Protein AF-A0A814YLT1-F1 (afdb_monomer_lite)

Organism: NCBI:txid392033

Sequence (204 aa):
MAITSPLFDINQLNIEQQKKFDTVYNELKSKHISYLQYKLNLPLQHKFDREQEENEWRYELHRFLRARKWNVAHTIKCLREMIQWRIDNNVDSILEDAPTLSRMDLLRKVLPGAPHGYTKAHRPLYIKKSGLIRVMKHWFDPVTKAKIVVIKKGSGTSTLLLQHIDSDQLPHEYGGSCNSCSTAPNCIPVYDWGKDTADDEQEE

InterPro domains:
  IPR001251 CRAL-TRIO lipid binding domain [PF00650] (131-176)
  IPR001251 CRAL-TRIO lipid binding domain [PS50191] (106-182)
  IPR011074 CRAL/TRIO, N-terminal domain [PF03765] (43-79)
  IPR036273 CRAL/TRIO, N-terminal domain superfamily [SSF46938] (13-97)
  IPR036865 CRAL-TRIO lipid binding domain superfamily [G3DSA:3.40.525.10] (9-131)
  IPR036865 CRAL-TRIO lipid binding domain superfamily [G3DSA:3.40.525.10] (132-204)
  IPR036865 CRAL-TRIO lipid binding domain superfamily [SSF52087] (132-188)
  IPR051026 Phosphatidylinositol/phosphatidylcholine transfer [PTHR45657] (16-136)

Structure (mmCIF, N/CA/C/O backbone):
data_AF-A0A814YLT1-F1
#
_entry.id   AF-A0A814YLT1-F1
#
loop_
_atom_site.group_PDB
_atom_site.id
_atom_site.type_symbol
_atom_site.label_atom_id
_atom_site.label_alt_id
_atom_site.label_comp_id
_atom_site.label_asym_id
_atom_site.label_entity_id
_atom_site.label_seq_id
_atom_site.pdbx_PDB_ins_code
_atom_site.Cartn_x
_atom_site.Cartn_y
_atom_site.Cartn_z
_atom_site.occupancy
_atom_site.B_iso_or_equiv
_atom_site.auth_seq_id
_atom_site.auth_comp_id
_atom_site.auth_asym_id
_atom_site.auth_atom_id
_atom_site.pdbx_PDB_model_num
ATOM 1 N N . MET A 1 1 ? 4.512 24.361 1.275 1.00 34.25 1 MET A N 1
ATOM 2 C CA . MET A 1 1 ? 3.160 24.083 1.805 1.00 34.25 1 MET A CA 1
ATOM 3 C C . MET A 1 1 ? 2.794 22.677 1.373 1.00 34.25 1 MET A C 1
ATOM 5 O O . MET A 1 1 ? 2.618 22.463 0.182 1.00 34.25 1 MET A O 1
ATOM 9 N N . ALA A 1 2 ? 2.801 21.707 2.288 1.00 41.00 2 ALA A N 1
ATOM 10 C CA . ALA A 1 2 ? 2.335 20.364 1.964 1.00 41.00 2 ALA A CA 1
ATOM 11 C C . ALA A 1 2 ? 0.806 20.400 1.931 1.00 41.00 2 ALA A C 1
ATOM 13 O O . ALA A 1 2 ? 0.177 20.804 2.904 1.00 41.00 2 ALA A O 1
ATOM 14 N N . ILE A 1 3 ? 0.220 20.049 0.792 1.00 42.69 3 ILE A N 1
ATOM 15 C CA . ILE A 1 3 ? -1.222 19.865 0.668 1.00 42.69 3 ILE A CA 1
ATOM 16 C C . ILE A 1 3 ? -1.546 18.593 1.459 1.00 42.69 3 ILE A C 1
ATOM 18 O O . ILE A 1 3 ? -1.245 17.491 1.008 1.00 42.69 3 ILE A O 1
ATOM 22 N N . THR A 1 4 ? -2.103 18.740 2.660 1.00 59.38 4 THR A N 1
ATOM 23 C CA . THR A 1 4 ? -2.515 17.641 3.549 1.00 59.38 4 THR A CA 1
ATOM 24 C C . THR A 1 4 ? -3.858 17.058 3.107 1.00 59.38 4 THR A C 1
ATOM 26 O O . THR A 1 4 ? -4.777 16.880 3.901 1.00 59.38 4 THR A O 1
ATOM 29 N N . SER A 1 5 ? -4.025 16.797 1.809 1.00 65.06 5 SER A N 1
ATOM 30 C CA . SER A 1 5 ? -5.225 16.104 1.349 1.00 65.06 5 SER A CA 1
ATOM 31 C C . SER A 1 5 ? -5.227 14.683 1.919 1.00 65.06 5 SER A C 1
ATOM 33 O O . SER A 1 5 ? -4.202 13.998 1.838 1.00 65.06 5 SER A O 1
ATOM 35 N N . PRO A 1 6 ? -6.352 14.219 2.488 1.00 74.06 6 PRO A N 1
ATOM 36 C CA . PRO A 1 6 ? -6.427 12.885 3.058 1.00 74.06 6 PRO A CA 1
ATOM 37 C C . PRO A 1 6 ? -6.206 11.842 1.959 1.00 74.06 6 PRO A C 1
ATOM 39 O O . PRO A 1 6 ? -6.770 11.938 0.867 1.00 74.06 6 PRO A O 1
ATOM 42 N N . LEU A 1 7 ? -5.411 10.810 2.258 1.00 80.06 7 LEU A N 1
ATOM 43 C CA . LEU A 1 7 ? -5.146 9.685 1.345 1.00 80.06 7 LEU A CA 1
ATOM 44 C C . LEU A 1 7 ? -6.423 8.959 0.910 1.00 80.06 7 LEU A C 1
ATOM 46 O O . LEU A 1 7 ? -6.456 8.277 -0.117 1.00 80.06 7 LEU A O 1
ATOM 50 N N . PHE A 1 8 ? -7.472 9.085 1.717 1.00 87.81 8 PHE A N 1
ATOM 51 C CA . PHE A 1 8 ? -8.781 8.542 1.446 1.00 87.81 8 PHE A CA 1
ATOM 52 C C . PHE A 1 8 ? -9.865 9.376 2.119 1.00 87.81 8 PHE A C 1
ATOM 54 O O . PHE A 1 8 ? -9.813 9.630 3.320 1.00 87.81 8 PHE A O 1
ATOM 61 N N . ASP A 1 9 ? -10.868 9.747 1.330 1.00 88.12 9 ASP A N 1
ATOM 62 C CA . ASP A 1 9 ? -12.069 10.420 1.802 1.00 88.12 9 ASP A CA 1
ATOM 63 C C . ASP A 1 9 ? -13.244 9.434 1.813 1.00 88.12 9 ASP A C 1
ATOM 65 O O . ASP A 1 9 ? -13.646 8.893 0.778 1.00 88.12 9 ASP A O 1
ATOM 69 N N . ILE A 1 10 ? -13.803 9.211 3.003 1.00 88.50 10 ILE A N 1
ATOM 70 C CA . ILE A 1 10 ? -14.937 8.310 3.231 1.00 88.50 10 ILE A CA 1
ATOM 71 C C . ILE A 1 10 ? -16.189 8.739 2.455 1.00 88.50 10 ILE A C 1
ATOM 73 O O . ILE A 1 10 ? -16.983 7.886 2.061 1.00 88.50 10 ILE A O 1
ATOM 77 N N . ASN A 1 11 ? -16.339 10.034 2.164 1.00 90.31 11 ASN A N 1
ATOM 78 C CA . ASN A 1 11 ? -17.499 10.570 1.453 1.00 90.31 11 ASN A CA 1
ATOM 79 C C . ASN A 1 11 ? -17.553 10.131 -0.018 1.00 90.31 11 ASN A C 1
ATOM 81 O O . ASN A 1 11 ? -18.598 10.228 -0.655 1.00 90.31 11 ASN A O 1
ATOM 85 N N . GLN A 1 12 ? -16.451 9.597 -0.554 1.00 92.25 12 GLN A N 1
ATOM 86 C CA . GLN A 1 12 ? -16.404 9.009 -1.895 1.00 92.25 12 GLN A CA 1
ATOM 87 C C . GLN A 1 12 ? -17.078 7.627 -1.963 1.00 92.25 12 GLN A C 1
ATOM 89 O O . GLN A 1 12 ? -17.297 7.095 -3.052 1.00 92.25 12 GLN A O 1
ATOM 94 N N . LEU A 1 13 ? -17.382 7.016 -0.815 1.00 94.25 13 LEU A N 1
ATOM 95 C CA . LEU A 1 13 ? -18.056 5.725 -0.732 1.00 94.25 13 LEU A CA 1
ATOM 96 C C . LEU A 1 13 ? -19.577 5.876 -0.790 1.00 94.25 13 LEU A C 1
ATOM 98 O O . LEU A 1 13 ? -20.136 6.888 -0.372 1.00 94.25 13 LEU A O 1
ATOM 102 N N . ASN A 1 14 ? -20.273 4.820 -1.214 1.00 96.69 14 ASN A N 1
ATOM 103 C CA . ASN A 1 14 ? -21.729 4.776 -1.074 1.00 96.69 14 ASN A CA 1
ATOM 104 C C . ASN A 1 14 ? -22.158 4.553 0.392 1.00 96.69 14 ASN A C 1
ATOM 106 O O . ASN A 1 14 ? -21.375 4.095 1.222 1.00 96.69 14 ASN A O 1
ATOM 110 N N . ILE A 1 15 ? -23.429 4.822 0.701 1.00 97.25 15 ILE A N 1
ATOM 111 C CA . ILE A 1 15 ? -23.973 4.767 2.072 1.00 97.25 15 ILE A CA 1
ATOM 112 C C . ILE A 1 15 ? -23.736 3.404 2.747 1.00 97.25 15 ILE A C 1
ATOM 114 O O . ILE A 1 15 ? -23.438 3.340 3.938 1.00 97.25 15 ILE A O 1
ATOM 118 N N . GLU A 1 16 ? -23.858 2.297 2.012 1.00 97.38 16 GLU A N 1
ATOM 119 C CA . GLU A 1 16 ? -23.643 0.956 2.569 1.00 97.38 16 GLU A CA 1
ATOM 120 C C . GLU A 1 16 ? -22.167 0.725 2.926 1.00 97.38 16 GLU A C 1
ATOM 122 O O . GLU A 1 16 ? -21.843 0.184 3.985 1.00 97.38 16 GLU A O 1
ATOM 127 N N . GLN A 1 17 ? -21.264 1.158 2.052 1.00 97.62 17 GLN A N 1
ATOM 128 C CA . GLN A 1 17 ? -19.822 1.070 2.246 1.00 97.62 17 GLN A CA 1
ATOM 129 C C . GLN A 1 17 ? -19.349 1.945 3.410 1.00 97.62 17 GLN A C 1
ATOM 131 O O . GLN A 1 17 ? -18.537 1.475 4.204 1.00 97.62 17 GLN A O 1
ATOM 136 N N . GLN A 1 18 ? -19.895 3.157 3.558 1.00 97.75 18 GLN A N 1
ATOM 137 C CA . GLN A 1 18 ? -19.622 4.028 4.707 1.00 97.75 18 GLN A CA 1
ATOM 138 C C . GLN A 1 18 ? -20.023 3.343 6.022 1.00 97.75 18 GLN A C 1
ATOM 140 O O . GLN A 1 18 ? -19.188 3.180 6.904 1.00 97.75 18 GLN A O 1
ATOM 145 N N . LYS A 1 19 ? -21.242 2.786 6.110 1.00 98.00 19 LYS A N 1
ATOM 146 C CA . LYS A 1 19 ? -21.698 2.043 7.305 1.00 98.00 19 LYS A CA 1
ATOM 147 C C . LYS A 1 19 ? -20.773 0.879 7.672 1.00 98.00 19 LYS A C 1
ATOM 149 O O . LYS A 1 19 ? -20.469 0.653 8.845 1.00 98.00 19 LYS A O 1
ATOM 154 N N . LYS A 1 20 ? -20.320 0.120 6.671 1.00 98.38 20 LYS A N 1
ATOM 155 C CA . LYS A 1 20 ? -19.371 -0.987 6.872 1.00 98.38 20 LYS A CA 1
ATOM 156 C C . LYS A 1 20 ? -18.005 -0.481 7.323 1.00 98.38 20 LYS A C 1
ATOM 158 O O . LYS A 1 20 ? -17.399 -1.101 8.194 1.00 98.38 20 LYS A O 1
ATOM 163 N N . PHE A 1 21 ? -17.540 0.629 6.755 1.00 98.19 21 PHE A N 1
ATOM 164 C CA . PHE A 1 21 ? -16.309 1.286 7.173 1.00 98.19 21 PHE A CA 1
ATOM 165 C C . PHE A 1 21 ? -16.380 1.701 8.642 1.00 98.19 21 PHE A C 1
ATOM 167 O O . PHE A 1 21 ? -15.522 1.291 9.419 1.00 98.19 21 PHE A O 1
ATOM 174 N N . ASP A 1 22 ? -17.437 2.410 9.037 1.00 97.62 22 ASP A N 1
ATOM 175 C CA . ASP A 1 22 ? -17.627 2.885 10.409 1.00 97.62 22 ASP A CA 1
ATOM 176 C C . ASP A 1 22 ? -17.715 1.728 11.405 1.00 97.62 22 ASP A C 1
ATOM 178 O O . ASP A 1 22 ? -17.162 1.800 12.500 1.00 97.62 22 ASP A O 1
ATOM 182 N N . THR A 1 23 ? -18.352 0.621 11.012 1.00 98.25 23 THR A N 1
ATOM 183 C CA . THR A 1 23 ? -18.415 -0.593 11.837 1.00 98.25 23 THR A CA 1
ATOM 184 C C . THR A 1 23 ? -17.013 -1.134 12.126 1.00 98.25 23 THR A C 1
ATOM 186 O O . THR A 1 23 ? -16.673 -1.381 13.281 1.00 98.25 23 THR A O 1
ATOM 189 N N . VAL A 1 24 ? -16.172 -1.286 11.095 1.00 98.06 24 VAL A N 1
ATOM 190 C CA . VAL A 1 24 ? -14.789 -1.765 11.263 1.00 98.06 24 VAL A CA 1
ATOM 191 C C . VAL A 1 24 ? -13.944 -0.759 12.045 1.00 98.06 24 VAL A C 1
ATOM 193 O O . VAL A 1 24 ? -13.189 -1.160 12.930 1.00 98.06 24 VAL A O 1
ATOM 196 N N . TYR A 1 25 ? -14.072 0.533 11.732 1.00 97.12 25 TYR A N 1
ATOM 197 C CA . TYR A 1 25 ? -13.336 1.608 12.394 1.00 97.12 25 TYR A CA 1
ATOM 198 C C . TYR A 1 25 ? -13.613 1.613 13.899 1.00 97.12 25 TYR A C 1
ATOM 200 O O . TYR A 1 25 ? -12.679 1.581 14.699 1.00 97.12 25 TYR A O 1
ATOM 208 N N . ASN A 1 26 ? -14.889 1.583 14.291 1.00 97.50 26 ASN A N 1
ATOM 209 C CA . ASN A 1 26 ? -15.291 1.607 15.694 1.00 97.50 26 ASN A CA 1
ATOM 210 C C . ASN A 1 26 ? -14.872 0.332 16.437 1.00 97.50 26 ASN A C 1
ATOM 212 O O . ASN A 1 26 ? -14.330 0.429 17.537 1.00 97.50 26 ASN A O 1
ATOM 216 N N . GLU A 1 27 ? -15.040 -0.844 15.822 1.00 97.44 27 GLU A N 1
ATOM 217 C CA . GLU A 1 27 ? -14.647 -2.135 16.409 1.00 97.44 27 GLU A CA 1
ATOM 218 C C . GLU A 1 27 ? -13.136 -2.229 16.681 1.00 97.44 27 GLU A C 1
ATOM 220 O O . GLU A 1 27 ? -12.696 -2.877 17.633 1.00 97.44 27 GLU A O 1
ATOM 225 N N . LEU A 1 28 ? -12.314 -1.600 15.837 1.00 96.25 28 LEU A N 1
ATOM 226 C CA . LEU A 1 28 ? -10.855 -1.650 15.949 1.00 96.25 28 LEU A CA 1
ATOM 227 C C . LEU A 1 28 ? -10.246 -0.425 16.629 1.00 96.25 28 LEU A C 1
ATOM 229 O O . LEU A 1 28 ? -9.038 -0.421 16.866 1.00 96.25 28 LEU A O 1
ATOM 233 N N . LYS A 1 29 ? -11.050 0.582 16.986 1.00 94.00 29 LYS A N 1
ATOM 234 C CA . LYS A 1 29 ? -10.574 1.858 17.531 1.00 94.00 29 LYS A CA 1
ATOM 235 C C . LYS A 1 29 ? -9.685 1.676 18.760 1.00 94.00 29 LYS A C 1
ATOM 237 O O . LYS A 1 29 ? -8.597 2.237 18.810 1.00 94.00 29 LYS A O 1
ATOM 242 N N . SER A 1 30 ? -10.115 0.870 19.731 1.00 93.19 30 SER A N 1
ATOM 243 C CA . SER A 1 30 ? -9.339 0.625 20.957 1.00 93.19 30 SER A CA 1
ATOM 244 C C . SER A 1 30 ? -8.003 -0.062 20.662 1.00 93.19 30 SER A C 1
ATOM 246 O O . SER A 1 30 ? -6.961 0.405 21.115 1.00 93.19 30 SER A O 1
ATOM 248 N N . LYS A 1 31 ? -8.013 -1.122 19.840 1.00 92.88 31 LYS A N 1
ATOM 249 C CA . LYS A 1 31 ? -6.798 -1.849 19.443 1.00 92.88 31 LYS A CA 1
ATOM 250 C C . LYS A 1 31 ? -5.837 -0.954 18.659 1.00 92.88 31 LYS A C 1
ATOM 252 O O . LYS A 1 31 ? -4.630 -1.032 18.870 1.00 92.88 31 LYS A O 1
ATOM 257 N N . HIS A 1 32 ? -6.364 -0.094 17.789 1.00 92.00 32 HIS A N 1
ATOM 258 C CA . HIS A 1 32 ? -5.566 0.869 17.042 1.00 92.00 32 HIS A CA 1
ATOM 259 C C . HIS A 1 32 ? -4.934 1.920 17.961 1.00 92.00 32 HIS A C 1
ATOM 261 O O . HIS A 1 32 ? -3.745 2.178 17.833 1.00 92.00 32 HIS A O 1
ATOM 267 N N . ILE A 1 33 ? -5.669 2.450 18.948 1.00 92.69 33 ILE A N 1
ATOM 268 C CA . ILE A 1 33 ? -5.108 3.374 19.949 1.00 92.69 33 ILE A CA 1
ATOM 269 C C . ILE A 1 33 ? -3.931 2.729 20.691 1.00 92.69 33 ILE A C 1
ATOM 271 O O . ILE A 1 33 ? -2.873 3.346 20.800 1.00 92.69 33 ILE A O 1
ATOM 275 N N . SER A 1 34 ? -4.073 1.482 21.153 1.00 92.38 34 SER A N 1
ATOM 276 C CA . SER A 1 34 ? -2.973 0.765 21.814 1.00 92.38 34 SER A CA 1
ATOM 277 C C . SER A 1 34 ? -1.776 0.543 20.884 1.00 92.38 34 SER A C 1
ATOM 279 O O . SER A 1 34 ? -0.629 0.688 21.303 1.00 92.38 34 SER A O 1
ATOM 281 N N . TYR A 1 35 ? -2.026 0.230 19.611 1.00 91.94 35 TYR A N 1
ATOM 282 C CA . TYR A 1 35 ? -0.971 0.070 18.611 1.00 91.94 35 TYR A CA 1
ATOM 283 C C . TYR A 1 35 ? -0.250 1.391 18.298 1.00 91.94 35 TYR A C 1
ATOM 285 O O . TYR A 1 35 ? 0.978 1.418 18.246 1.00 91.94 35 TYR A O 1
ATOM 293 N N . LEU A 1 36 ? -0.980 2.502 18.171 1.00 90.81 36 LEU A N 1
ATOM 294 C CA . LEU A 1 36 ? -0.393 3.833 18.003 1.00 90.81 36 LEU A CA 1
ATOM 295 C C . LEU A 1 36 ? 0.470 4.221 19.204 1.00 90.81 36 LEU A C 1
ATOM 297 O O . LEU A 1 36 ? 1.558 4.756 19.019 1.00 90.81 36 LEU A O 1
ATOM 301 N N . GLN A 1 37 ? 0.029 3.925 20.430 1.00 90.75 37 GLN A N 1
ATOM 302 C CA . GLN A 1 37 ? 0.839 4.152 21.631 1.00 90.75 37 GLN A CA 1
ATOM 303 C C . GLN A 1 37 ? 2.154 3.364 21.582 1.00 90.75 37 GLN A C 1
ATOM 305 O O . GLN A 1 37 ? 3.211 3.933 21.845 1.00 90.75 37 GLN A O 1
ATOM 310 N N . TYR A 1 38 ? 2.107 2.085 21.194 1.00 90.75 38 TYR A N 1
ATOM 311 C CA . TYR A 1 38 ? 3.309 1.281 20.954 1.00 90.75 38 TYR A CA 1
ATOM 312 C C . TYR A 1 38 ? 4.229 1.937 19.911 1.00 90.75 38 TYR A C 1
ATOM 314 O O . TYR A 1 38 ? 5.399 2.180 20.199 1.00 90.75 38 TYR A O 1
ATOM 322 N N . LYS A 1 39 ? 3.693 2.296 18.738 1.00 89.38 39 LYS A N 1
ATOM 323 C CA . LYS A 1 39 ? 4.461 2.876 17.626 1.00 89.38 39 LYS A CA 1
ATOM 324 C C . LYS A 1 39 ? 5.102 4.216 17.999 1.00 89.38 39 LYS A C 1
ATOM 326 O O . LYS A 1 39 ? 6.265 4.453 17.685 1.00 89.38 39 LYS A O 1
ATOM 331 N N . LEU A 1 40 ? 4.381 5.080 18.716 1.00 88.06 40 LEU A N 1
ATOM 332 C CA . LEU A 1 40 ? 4.890 6.378 19.171 1.00 88.06 40 LEU A CA 1
ATOM 333 C C . LEU A 1 40 ? 6.040 6.248 20.180 1.00 88.06 40 LEU A C 1
ATOM 335 O O . LEU A 1 40 ? 6.899 7.134 20.226 1.00 88.06 40 LEU A O 1
ATOM 3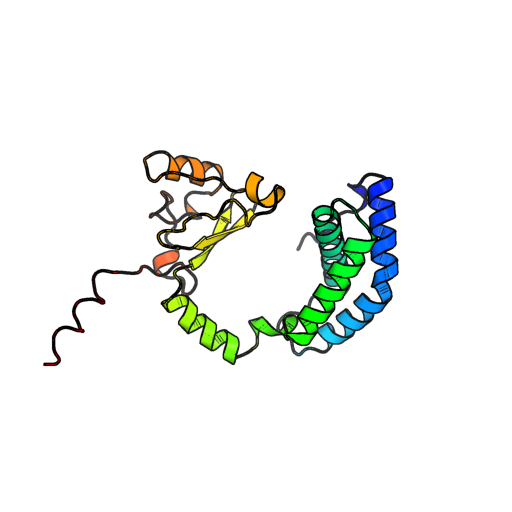39 N N . ASN A 1 41 ? 6.091 5.150 20.939 1.00 90.06 41 ASN A N 1
ATOM 340 C CA . ASN A 1 41 ? 7.173 4.859 21.882 1.00 90.06 41 ASN A CA 1
ATOM 341 C C . ASN A 1 41 ? 8.438 4.305 21.207 1.00 90.06 41 ASN A C 1
ATOM 343 O O . ASN A 1 41 ? 9.495 4.292 21.835 1.00 90.06 41 ASN A O 1
ATOM 347 N N . LEU A 1 42 ? 8.368 3.875 19.942 1.00 89.88 42 LEU A N 1
ATOM 348 C CA . LEU A 1 42 ? 9.544 3.413 19.206 1.00 89.88 42 LEU A CA 1
ATOM 349 C C . LEU A 1 42 ? 10.498 4.584 18.906 1.00 89.88 42 LEU A C 1
ATOM 351 O O . LEU A 1 42 ? 10.035 5.705 18.654 1.00 89.88 42 LEU A O 1
ATOM 355 N N . PRO A 1 43 ? 11.824 4.366 18.900 1.00 89.62 43 PRO A N 1
ATOM 356 C CA . PRO A 1 43 ? 12.819 5.410 18.650 1.00 89.62 43 PRO A CA 1
ATOM 357 C C . PRO A 1 43 ? 12.979 5.734 17.151 1.00 89.62 43 PRO A C 1
ATOM 359 O O . PRO A 1 43 ? 14.096 5.830 16.660 1.00 89.62 43 PRO A O 1
ATOM 362 N N . LEU A 1 44 ? 11.860 5.919 16.439 1.00 88.31 44 LEU A N 1
ATOM 363 C CA . LEU A 1 44 ? 11.856 6.106 14.987 1.00 88.31 44 LEU A CA 1
ATOM 364 C C . LEU A 1 44 ? 12.407 7.474 14.568 1.00 88.31 44 LEU A C 1
ATOM 366 O O . LEU A 1 44 ? 12.037 8.497 15.155 1.00 88.31 44 LEU A O 1
ATOM 370 N N . GLN A 1 45 ? 13.219 7.498 13.508 1.00 86.12 45 GLN A N 1
ATOM 371 C CA . GLN A 1 45 ? 13.799 8.709 12.914 1.00 86.12 45 GLN A CA 1
ATOM 372 C C . GLN A 1 45 ? 12.728 9.653 12.364 1.00 86.12 45 GLN A C 1
ATOM 374 O O . GLN A 1 45 ? 12.845 10.873 12.480 1.00 86.12 45 GLN A O 1
ATOM 379 N N . HIS A 1 46 ? 11.678 9.091 11.764 1.00 85.94 46 HIS A N 1
ATOM 380 C CA . HIS A 1 46 ? 10.542 9.843 11.253 1.00 85.94 46 HIS A CA 1
ATOM 381 C C . HIS A 1 46 ? 9.253 9.329 11.886 1.00 85.94 46 HIS A C 1
ATOM 383 O O . HIS A 1 46 ? 8.923 8.148 11.780 1.00 85.94 46 HIS A O 1
ATOM 389 N N . LYS A 1 47 ? 8.519 10.232 12.537 1.00 85.06 47 LYS A N 1
ATOM 390 C CA . LYS A 1 47 ? 7.216 9.951 13.139 1.00 85.06 47 LYS A CA 1
ATOM 391 C C . LYS A 1 47 ? 6.169 10.816 12.470 1.00 85.06 47 LYS A C 1
ATOM 393 O O . LYS A 1 47 ? 6.385 12.012 12.282 1.00 85.06 47 LYS A O 1
ATOM 398 N N . PHE A 1 48 ? 5.046 10.201 12.141 1.00 88.00 48 PHE A N 1
ATOM 399 C CA . PHE A 1 48 ? 3.871 10.926 11.701 1.00 88.00 48 PHE A CA 1
ATOM 400 C C . PHE A 1 48 ? 3.202 11.607 12.892 1.00 88.00 48 PHE A C 1
ATOM 402 O O . PHE A 1 48 ? 3.237 11.114 14.024 1.00 88.00 48 PHE A O 1
ATOM 409 N N . ASP A 1 49 ? 2.613 12.770 12.636 1.00 87.69 49 ASP A N 1
ATOM 410 C CA . ASP A 1 49 ? 1.735 13.402 13.607 1.00 87.69 49 ASP A CA 1
ATOM 411 C C . ASP A 1 49 ? 0.415 12.617 13.748 1.00 87.69 49 ASP A C 1
ATOM 413 O O . ASP A 1 49 ? 0.131 11.663 13.020 1.00 87.69 49 ASP A O 1
ATOM 417 N N . ARG A 1 50 ? -0.413 13.007 14.724 1.00 85.44 50 ARG A N 1
ATOM 418 C CA . ARG A 1 50 ? -1.679 12.307 14.990 1.00 85.44 50 ARG A CA 1
ATOM 419 C C . ARG A 1 50 ? -2.650 12.334 13.809 1.00 85.44 50 ARG A C 1
ATOM 421 O O . ARG A 1 50 ? -3.409 11.384 13.652 1.00 85.44 50 ARG A O 1
ATOM 428 N N . GLU A 1 51 ? -2.668 13.408 13.026 1.00 88.75 51 GLU A N 1
ATOM 429 C CA . GLU A 1 51 ? -3.577 13.542 11.886 1.00 88.75 51 GLU A CA 1
ATOM 430 C C . GLU A 1 51 ? -3.118 12.655 10.725 1.00 88.75 51 GLU A C 1
ATOM 432 O O . GLU A 1 51 ? -3.921 11.955 10.109 1.00 88.75 51 GLU A O 1
ATOM 437 N N . GLN A 1 52 ? -1.813 12.619 10.471 1.00 89.75 52 GLN A N 1
ATOM 438 C CA . GLN A 1 52 ? -1.187 11.736 9.496 1.00 89.75 52 GLN A CA 1
ATOM 439 C C . GLN A 1 52 ? -1.406 10.256 9.842 1.00 89.75 52 GLN A C 1
ATOM 441 O O . GLN A 1 52 ? -1.816 9.494 8.969 1.00 89.75 52 GLN A O 1
ATOM 446 N N . GLU A 1 53 ? -1.214 9.849 11.102 1.00 90.06 53 GLU A N 1
ATOM 447 C CA . GLU A 1 53 ? -1.489 8.469 11.543 1.00 90.06 53 GLU A CA 1
ATOM 448 C C . GLU A 1 53 ? -2.968 8.090 11.362 1.00 90.06 53 GLU A C 1
ATOM 450 O O . GLU A 1 53 ? -3.281 7.007 10.867 1.00 90.06 53 GLU A O 1
ATOM 455 N N . GLU A 1 54 ? -3.893 8.992 11.699 1.00 90.25 54 GLU A N 1
ATOM 456 C CA . GLU A 1 54 ? -5.330 8.770 11.500 1.00 90.25 54 GLU A CA 1
ATOM 457 C C . GLU A 1 54 ? -5.688 8.653 10.006 1.00 90.25 54 GLU A C 1
ATOM 459 O O . GLU A 1 54 ? -6.496 7.802 9.618 1.00 90.25 54 GLU A O 1
ATOM 464 N N . ASN A 1 55 ? -5.069 9.467 9.147 1.00 91.38 55 ASN A N 1
ATOM 465 C CA . ASN A 1 55 ? -5.257 9.405 7.697 1.00 91.38 55 ASN A CA 1
ATOM 466 C C . ASN A 1 55 ? -4.737 8.084 7.104 1.00 91.38 55 ASN A C 1
ATOM 468 O O . ASN A 1 55 ? -5.428 7.458 6.293 1.00 91.38 55 ASN A O 1
ATOM 472 N N . GLU A 1 56 ? -3.558 7.628 7.533 1.00 91.38 56 GLU A N 1
ATOM 473 C CA . GLU A 1 56 ? -2.998 6.327 7.147 1.00 91.38 56 GLU A CA 1
ATOM 474 C C . GLU A 1 56 ? -3.884 5.174 7.620 1.00 91.38 56 GLU A C 1
ATOM 476 O O . GLU A 1 56 ? -4.186 4.257 6.849 1.00 91.38 56 GLU A O 1
ATOM 481 N N . TRP A 1 57 ? -4.386 5.246 8.855 1.00 92.81 57 TRP A N 1
ATOM 482 C CA . TRP A 1 57 ? -5.281 4.235 9.403 1.00 92.81 57 TRP A CA 1
ATOM 483 C C . TRP A 1 57 ? -6.579 4.119 8.607 1.00 92.81 57 TRP A C 1
ATOM 485 O O . TRP A 1 57 ? -6.971 3.024 8.192 1.00 92.81 57 TRP A O 1
ATOM 495 N N . ARG A 1 58 ? -7.230 5.250 8.311 1.00 94.25 58 ARG A N 1
ATOM 496 C CA . ARG A 1 58 ? -8.442 5.276 7.478 1.00 94.25 58 ARG A CA 1
ATOM 497 C C . ARG A 1 58 ? -8.188 4.682 6.101 1.00 94.25 58 ARG A C 1
ATOM 499 O O . ARG A 1 58 ? -9.002 3.900 5.597 1.00 94.25 58 ARG A O 1
ATOM 506 N N . TYR A 1 59 ? -7.054 5.022 5.495 1.00 94.94 59 TYR A N 1
ATOM 507 C CA . TYR A 1 59 ? -6.677 4.469 4.205 1.00 94.94 59 TYR A CA 1
ATOM 508 C C . TYR A 1 59 ? -6.428 2.957 4.274 1.00 94.94 59 TYR A C 1
ATOM 510 O O . TYR A 1 59 ? -6.882 2.207 3.402 1.00 94.94 59 TYR A O 1
ATOM 518 N N . GLU A 1 60 ? -5.770 2.473 5.326 1.00 94.88 60 GLU A N 1
ATOM 519 C CA . GLU A 1 60 ? -5.540 1.052 5.558 1.00 94.88 60 GLU A CA 1
ATOM 520 C C . GLU A 1 60 ? -6.847 0.270 5.712 1.00 94.88 60 GLU A C 1
ATOM 522 O O . GLU A 1 60 ? -7.058 -0.708 4.987 1.00 94.88 60 GLU A O 1
ATOM 527 N N . LEU A 1 61 ? -7.772 0.745 6.548 1.00 96.44 61 LEU A N 1
ATOM 528 C CA . LEU A 1 61 ? -9.103 0.152 6.691 1.00 96.44 61 LEU A CA 1
ATOM 529 C C . LEU A 1 61 ? -9.810 0.004 5.342 1.00 96.44 61 LEU A C 1
ATOM 531 O O . LEU A 1 61 ? -10.316 -1.072 5.005 1.00 96.44 61 LEU A O 1
ATOM 535 N N . HIS A 1 62 ? -9.787 1.060 4.528 1.00 96.56 62 HIS A N 1
ATOM 536 C CA . HIS A 1 62 ?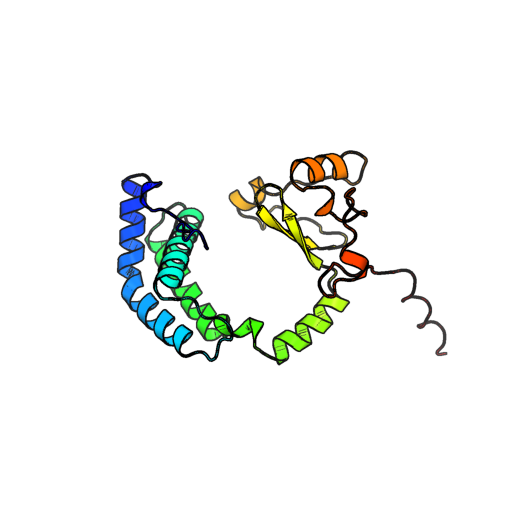 -10.383 1.037 3.199 1.00 96.56 62 HIS A CA 1
ATOM 537 C C . HIS A 1 62 ? -9.715 0.002 2.274 1.00 96.56 62 HIS A C 1
ATOM 539 O O . HIS A 1 62 ? -10.408 -0.720 1.547 1.00 96.56 62 HIS A O 1
ATOM 545 N N . ARG A 1 63 ? -8.380 -0.142 2.309 1.00 95.88 63 ARG A N 1
ATOM 546 C CA . ARG A 1 63 ? -7.671 -1.185 1.539 1.00 95.88 63 ARG A CA 1
ATOM 547 C C . ARG A 1 63 ? -8.138 -2.590 1.929 1.00 95.88 63 ARG A C 1
ATOM 549 O O . ARG A 1 63 ? -8.446 -3.382 1.034 1.00 95.88 63 ARG A O 1
ATOM 556 N N . PHE A 1 64 ? -8.250 -2.885 3.224 1.00 97.31 64 PHE A N 1
ATOM 557 C CA . PHE A 1 64 ? -8.693 -4.198 3.705 1.00 97.31 64 PHE A CA 1
ATOM 558 C C . PHE A 1 64 ? -10.169 -4.479 3.398 1.00 97.31 64 PHE A C 1
ATOM 560 O O . PHE A 1 64 ? -10.508 -5.600 3.010 1.00 97.31 64 PHE A O 1
ATOM 567 N N . LEU A 1 65 ? -11.045 -3.475 3.503 1.00 97.50 65 LEU A N 1
ATOM 568 C CA . LEU A 1 65 ? -12.453 -3.590 3.107 1.00 97.50 65 LEU A CA 1
ATOM 569 C C . LEU A 1 65 ? -12.589 -3.945 1.625 1.00 97.50 65 LEU A C 1
ATOM 571 O O . LEU A 1 65 ? -13.249 -4.930 1.286 1.00 97.50 65 LEU A O 1
ATOM 575 N N . ARG A 1 66 ? -11.901 -3.219 0.732 1.00 95.44 66 ARG A N 1
ATOM 576 C CA . ARG A 1 66 ? -11.909 -3.527 -0.709 1.00 95.44 66 ARG A CA 1
ATOM 577 C C . ARG A 1 66 ? -11.390 -4.937 -0.994 1.00 95.44 66 ARG A C 1
ATOM 579 O O . ARG A 1 66 ? -12.026 -5.685 -1.734 1.00 95.44 66 ARG A O 1
ATOM 586 N N . ALA A 1 67 ? -10.283 -5.330 -0.362 1.00 94.19 67 ALA A N 1
ATOM 587 C CA . ALA A 1 67 ? -9.670 -6.647 -0.547 1.00 94.19 67 ALA A CA 1
ATOM 588 C C . ALA A 1 67 ? -10.534 -7.818 -0.036 1.00 94.19 67 ALA A C 1
ATOM 590 O O . ALA A 1 67 ? -10.291 -8.969 -0.402 1.00 94.19 67 ALA A O 1
ATOM 591 N N . ARG A 1 68 ? -11.532 -7.557 0.816 1.00 95.56 68 ARG A N 1
ATOM 592 C CA . ARG A 1 68 ? -12.482 -8.559 1.330 1.00 95.56 68 ARG A CA 1
ATOM 593 C C . ARG A 1 68 ? -13.890 -8.379 0.775 1.00 95.56 68 ARG A C 1
ATOM 595 O O . ARG A 1 68 ? -14.835 -8.911 1.350 1.00 95.56 68 ARG A O 1
ATOM 602 N N . LYS A 1 69 ? -14.040 -7.652 -0.340 1.00 95.81 69 LYS A N 1
ATOM 603 C CA . LYS A 1 69 ? -15.342 -7.369 -0.968 1.00 95.81 69 LYS A CA 1
ATOM 604 C C . LYS A 1 69 ? -16.348 -6.794 0.040 1.00 95.81 69 LYS A C 1
ATOM 606 O O . LYS A 1 69 ? -17.521 -7.151 0.025 1.00 95.81 69 LYS A O 1
ATOM 611 N N . TRP A 1 70 ? -15.868 -5.929 0.934 1.00 97.12 70 TRP A N 1
ATOM 612 C CA . TRP A 1 70 ? -16.650 -5.299 1.998 1.00 97.12 70 TRP A CA 1
ATOM 613 C C . TRP A 1 70 ? -17.269 -6.288 3.005 1.00 97.12 70 TRP A C 1
ATOM 615 O O . TRP A 1 70 ? -18.298 -5.996 3.612 1.00 97.12 70 TRP A O 1
ATOM 625 N N . ASN A 1 71 ? -16.660 -7.461 3.210 1.00 98.00 71 ASN A N 1
ATOM 626 C CA . ASN A 1 71 ? -17.036 -8.368 4.294 1.00 98.00 71 ASN A CA 1
ATOM 627 C C . ASN A 1 71 ? -16.423 -7.898 5.626 1.00 98.00 71 ASN A C 1
ATOM 629 O O . ASN A 1 71 ? -15.225 -8.058 5.856 1.00 98.00 71 ASN A O 1
ATOM 633 N N . VAL A 1 72 ? -17.263 -7.350 6.506 1.00 98.38 72 VAL A N 1
ATOM 634 C CA . VAL A 1 72 ? -16.861 -6.739 7.785 1.00 98.38 72 VAL A CA 1
ATOM 635 C C . VAL A 1 72 ? -16.130 -7.725 8.702 1.00 98.38 72 VAL A C 1
ATOM 637 O O . VAL A 1 72 ? -15.030 -7.426 9.164 1.00 98.38 72 VAL A O 1
ATOM 640 N N . ALA A 1 73 ? -16.688 -8.919 8.924 1.00 98.19 73 ALA A N 1
ATOM 641 C CA . ALA A 1 73 ? -16.120 -9.904 9.847 1.00 98.19 73 ALA A CA 1
ATOM 642 C C . ALA A 1 73 ? -14.720 -10.374 9.411 1.00 98.19 73 ALA A C 1
ATOM 644 O O . ALA A 1 73 ? -13.783 -10.399 10.211 1.00 98.19 73 ALA A O 1
ATOM 645 N N . HIS A 1 74 ? -14.550 -10.693 8.124 1.00 98.00 74 HIS A N 1
ATOM 646 C CA . HIS A 1 74 ? -13.249 -11.082 7.578 1.00 98.00 74 HIS A CA 1
ATOM 647 C C . HIS A 1 74 ? -12.250 -9.923 7.590 1.00 98.00 74 HIS A C 1
ATOM 649 O O . HIS A 1 74 ? -11.070 -10.143 7.857 1.00 98.00 74 HIS A O 1
ATOM 655 N N . THR A 1 75 ? -12.700 -8.696 7.320 1.00 98.25 75 THR A N 1
ATOM 656 C CA . THR A 1 75 ? -11.845 -7.509 7.398 1.00 98.25 75 THR A CA 1
ATOM 657 C C . THR A 1 75 ? -11.316 -7.293 8.814 1.00 98.25 75 THR A C 1
ATOM 659 O O . THR A 1 75 ? -10.106 -7.144 8.974 1.00 98.25 75 THR A O 1
ATOM 662 N N . ILE A 1 76 ? -12.180 -7.344 9.835 1.00 98.12 76 ILE A N 1
ATOM 663 C CA . ILE A 1 76 ? -11.779 -7.210 11.245 1.00 98.12 76 ILE A CA 1
ATOM 664 C C . ILE A 1 76 ? -10.750 -8.278 11.615 1.00 98.12 76 ILE A C 1
ATOM 666 O O . ILE A 1 76 ? -9.714 -7.952 12.194 1.00 98.12 76 ILE A O 1
ATOM 670 N N . LYS A 1 77 ? -11.002 -9.542 11.244 1.00 97.75 77 LYS A N 1
ATOM 671 C CA . LYS A 1 77 ? -10.065 -10.645 11.491 1.00 97.75 77 LYS A CA 1
ATOM 672 C C . LYS A 1 77 ? -8.690 -10.362 10.876 1.00 97.75 77 LYS A C 1
ATOM 674 O O . LYS A 1 77 ? -7.697 -10.358 11.597 1.00 97.75 77 LYS A O 1
ATOM 679 N N . CYS A 1 78 ? -8.635 -10.051 9.579 1.00 97.19 78 CYS A N 1
ATOM 680 C CA . CYS A 1 78 ? -7.366 -9.811 8.889 1.00 97.19 78 CYS A CA 1
ATOM 681 C C . CYS A 1 78 ? -6.615 -8.581 9.415 1.00 97.19 78 CYS A C 1
ATOM 683 O O . CYS A 1 78 ? -5.392 -8.609 9.484 1.00 97.19 78 CYS A O 1
ATOM 685 N N . LEU A 1 79 ? -7.317 -7.511 9.797 1.00 97.25 79 LEU A N 1
ATOM 686 C CA . LEU A 1 79 ? -6.682 -6.335 10.399 1.00 97.25 79 LEU A CA 1
ATOM 687 C C . LEU A 1 79 ? -6.112 -6.648 11.786 1.00 97.25 79 LEU A C 1
ATOM 689 O O . LEU A 1 79 ? -5.005 -6.224 12.100 1.00 97.25 79 LEU A O 1
ATOM 693 N N . ARG A 1 80 ? -6.826 -7.432 12.608 1.00 96.06 80 ARG A N 1
ATOM 694 C CA . ARG A 1 80 ? -6.324 -7.871 13.920 1.00 96.06 80 ARG A CA 1
ATOM 695 C C . ARG A 1 80 ? -5.062 -8.713 13.794 1.00 96.06 80 ARG A C 1
ATOM 697 O O . ARG A 1 80 ? -4.153 -8.503 14.595 1.00 96.06 80 ARG A O 1
ATOM 704 N N . GLU A 1 81 ? -5.043 -9.638 12.837 1.00 96.44 81 GLU A N 1
ATOM 705 C CA . GLU A 1 81 ? -3.891 -10.490 12.518 1.00 96.44 81 GLU A CA 1
ATOM 706 C C . GLU A 1 81 ? -2.725 -9.660 11.978 1.00 96.44 81 GLU A C 1
ATOM 708 O O . GLU A 1 81 ? -1.598 -9.848 12.415 1.00 96.44 81 GLU A O 1
ATOM 713 N N . MET A 1 82 ? -2.989 -8.697 11.090 1.00 96.06 82 MET A N 1
ATOM 714 C CA . MET A 1 82 ? -1.960 -7.810 10.547 1.00 96.06 82 MET A CA 1
ATOM 715 C C . MET A 1 82 ? -1.313 -6.948 11.637 1.00 96.06 82 MET A C 1
ATOM 717 O O . MET A 1 82 ? -0.089 -6.924 11.719 1.00 96.06 82 MET A O 1
ATOM 721 N N . ILE A 1 83 ? -2.104 -6.293 12.499 1.00 94.88 83 ILE A N 1
ATOM 722 C CA . ILE A 1 83 ? -1.568 -5.480 13.606 1.00 94.88 83 ILE A CA 1
ATOM 723 C C . ILE A 1 83 ? -0.699 -6.348 14.520 1.00 94.88 83 ILE A C 1
ATOM 725 O O . ILE A 1 83 ? 0.398 -5.942 14.889 1.00 94.88 83 ILE A O 1
ATOM 729 N N . GLN A 1 84 ? -1.167 -7.557 14.853 1.00 94.25 84 GLN A N 1
ATOM 730 C CA . GLN A 1 84 ? -0.399 -8.477 15.688 1.00 94.25 84 GLN A CA 1
ATOM 731 C C . GLN A 1 84 ? 0.908 -8.897 15.004 1.00 94.25 84 GLN A C 1
ATOM 733 O O . GLN A 1 84 ? 1.968 -8.786 15.602 1.00 94.25 84 GLN A O 1
ATOM 738 N N . TRP A 1 85 ? 0.853 -9.278 13.726 1.00 96.56 85 TRP A N 1
ATOM 739 C CA . TRP A 1 85 ? 2.032 -9.661 12.953 1.00 96.56 85 TRP A CA 1
ATOM 740 C C . TRP A 1 85 ? 3.068 -8.533 12.869 1.00 96.56 85 TRP A C 1
ATOM 742 O O . TRP A 1 85 ? 4.263 -8.801 12.982 1.00 96.56 85 TRP A O 1
ATOM 752 N N . ARG A 1 86 ? 2.626 -7.274 12.712 1.00 95.44 86 ARG A N 1
ATOM 753 C CA . ARG A 1 86 ? 3.520 -6.105 12.704 1.00 95.44 86 ARG A CA 1
ATOM 754 C C . ARG A 1 86 ? 4.284 -5.954 14.014 1.00 95.44 86 ARG A C 1
ATOM 756 O O . ARG A 1 86 ? 5.482 -5.687 13.965 1.00 95.44 86 ARG A O 1
ATOM 763 N N . ILE A 1 87 ? 3.604 -6.152 15.143 1.00 91.88 87 ILE A N 1
ATOM 764 C CA . ILE A 1 87 ? 4.213 -6.119 16.477 1.00 91.88 87 ILE A CA 1
ATOM 765 C C . ILE A 1 87 ? 5.176 -7.301 16.636 1.00 91.88 87 ILE A C 1
ATOM 767 O O . ILE A 1 87 ? 6.349 -7.094 16.924 1.00 91.88 87 ILE A O 1
ATOM 771 N N . ASP A 1 88 ? 4.712 -8.524 16.369 1.00 94.38 88 ASP A N 1
ATOM 772 C CA . ASP A 1 88 ? 5.487 -9.754 16.579 1.00 94.38 88 ASP A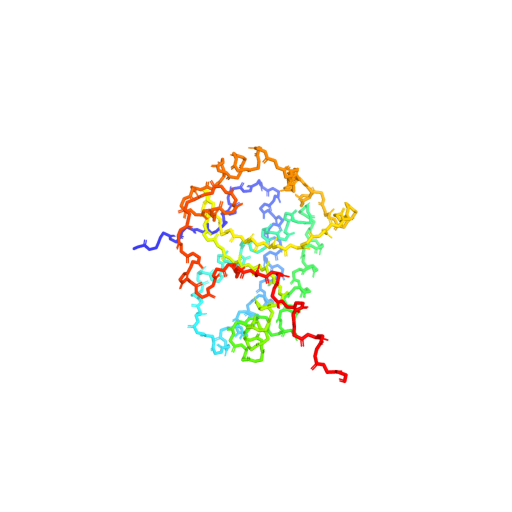 CA 1
ATOM 773 C C . ASP A 1 88 ? 6.773 -9.807 15.733 1.00 94.38 88 ASP A C 1
ATOM 775 O O . ASP A 1 88 ? 7.739 -10.466 16.109 1.00 94.38 88 ASP A O 1
ATOM 779 N N . ASN A 1 89 ? 6.790 -9.120 14.585 1.00 93.00 89 ASN A N 1
ATOM 780 C CA . ASN A 1 89 ? 7.920 -9.097 13.651 1.00 93.00 89 ASN A CA 1
ATOM 781 C C . ASN A 1 89 ? 8.667 -7.753 13.639 1.00 93.00 89 ASN A C 1
ATOM 783 O O . ASN A 1 89 ? 9.481 -7.533 12.744 1.00 93.00 89 ASN A O 1
ATOM 787 N N . ASN A 1 90 ? 8.391 -6.852 14.593 1.00 91.75 90 ASN A N 1
ATOM 788 C CA . ASN A 1 90 ? 9.026 -5.531 14.705 1.00 91.75 90 ASN A CA 1
ATOM 789 C C . ASN A 1 90 ? 9.038 -4.745 13.378 1.00 91.75 90 ASN A C 1
ATOM 791 O O . ASN A 1 90 ? 10.031 -4.129 12.989 1.00 91.75 90 ASN A O 1
ATOM 795 N N . VAL A 1 91 ? 7.921 -4.782 12.648 1.00 92.88 91 VAL A N 1
ATOM 796 C CA . VAL A 1 91 ? 7.838 -4.242 11.281 1.00 92.88 91 VAL A CA 1
ATOM 797 C C . VAL A 1 91 ? 7.993 -2.725 11.263 1.00 92.88 91 VAL A C 1
ATOM 799 O O . VAL A 1 91 ? 8.537 -2.180 10.308 1.00 92.88 91 VAL A O 1
ATOM 802 N N . ASP A 1 92 ? 7.534 -2.032 12.304 1.00 92.56 92 ASP A N 1
ATOM 803 C CA . ASP A 1 92 ? 7.622 -0.571 12.385 1.00 92.56 92 ASP A CA 1
ATOM 804 C C . ASP A 1 92 ? 9.064 -0.055 12.492 1.00 92.56 92 ASP A C 1
ATOM 806 O O . ASP A 1 92 ? 9.335 1.055 12.047 1.00 92.56 92 ASP A O 1
ATOM 810 N N . SER A 1 93 ? 9.996 -0.863 13.008 1.00 91.56 93 SER A N 1
ATOM 811 C CA . SER A 1 93 ? 11.422 -0.526 13.113 1.00 91.56 93 SER A CA 1
ATOM 812 C C . SER A 1 93 ? 12.286 -1.186 12.033 1.00 91.56 93 SER A C 1
ATOM 814 O O . SER A 1 93 ? 13.508 -1.080 12.080 1.00 91.56 93 SER A O 1
ATOM 816 N N . ILE A 1 94 ? 11.689 -1.865 11.043 1.00 90.88 94 ILE A N 1
ATOM 817 C CA . ILE A 1 94 ? 12.432 -2.671 10.054 1.00 90.88 94 ILE A CA 1
ATOM 818 C C . ILE A 1 94 ? 13.452 -1.860 9.239 1.00 90.88 94 ILE A C 1
ATOM 820 O O . ILE A 1 94 ? 14.458 -2.401 8.791 1.00 90.88 94 ILE A O 1
ATOM 824 N N . LEU A 1 95 ? 13.200 -0.563 9.040 1.00 86.62 95 LEU A N 1
ATOM 825 C CA . LEU A 1 95 ? 14.095 0.329 8.295 1.00 86.62 95 LEU A CA 1
ATOM 826 C C . LEU A 1 95 ? 15.279 0.832 9.132 1.00 86.62 95 LEU A C 1
ATOM 828 O O . LEU A 1 95 ? 16.224 1.380 8.576 1.00 86.62 95 LEU A O 1
ATOM 832 N N . GLU A 1 96 ? 15.225 0.652 10.448 1.00 86.75 96 GLU A N 1
ATOM 833 C CA . GLU A 1 96 ? 16.240 1.108 11.403 1.00 86.75 96 GLU A CA 1
ATOM 834 C C . GLU A 1 96 ? 17.014 -0.067 12.018 1.00 86.75 96 GLU A C 1
ATOM 836 O O . GLU A 1 96 ? 18.037 0.125 12.673 1.00 86.75 96 GLU A O 1
ATOM 841 N N . ASP A 1 97 ? 16.551 -1.296 11.781 1.00 85.31 97 ASP A N 1
ATOM 842 C CA . ASP A 1 97 ? 17.184 -2.521 12.245 1.00 85.31 97 ASP A CA 1
ATOM 843 C C . ASP A 1 97 ? 18.518 -2.766 11.516 1.00 85.31 97 ASP A C 1
ATOM 845 O O . ASP A 1 97 ? 18.561 -3.092 10.326 1.00 85.31 97 ASP A O 1
ATOM 849 N N . ALA A 1 98 ? 19.631 -2.614 12.240 1.00 81.94 98 ALA A N 1
ATOM 850 C CA . ALA A 1 98 ? 20.977 -2.722 11.674 1.00 81.94 98 ALA A CA 1
ATOM 851 C C . ALA A 1 98 ? 21.265 -4.083 10.994 1.00 81.94 98 ALA A C 1
ATOM 853 O O . ALA A 1 98 ? 21.812 -4.078 9.884 1.00 81.94 98 ALA A O 1
ATOM 854 N N . PRO A 1 99 ? 20.878 -5.245 11.566 1.00 82.44 99 PRO A N 1
ATOM 855 C CA . PRO A 1 99 ? 20.968 -6.531 10.872 1.00 82.44 99 PRO A CA 1
ATOM 856 C C . PRO A 1 99 ? 20.192 -6.561 9.549 1.00 82.44 99 PRO A C 1
ATOM 858 O O . PRO A 1 99 ? 20.712 -7.046 8.540 1.00 82.44 99 PRO A O 1
ATOM 861 N N . THR A 1 100 ? 18.970 -6.020 9.522 1.00 80.75 100 THR A N 1
ATOM 862 C CA . THR A 1 100 ? 18.168 -5.916 8.297 1.00 80.75 100 THR A CA 1
ATOM 863 C C . THR A 1 100 ? 18.867 -5.059 7.250 1.00 80.75 100 THR A C 1
ATOM 865 O O . THR A 1 100 ? 18.971 -5.487 6.100 1.00 80.75 100 THR A O 1
ATOM 868 N N . LEU A 1 101 ? 19.412 -3.902 7.630 1.00 80.00 101 LEU A N 1
ATOM 869 C CA . LEU A 1 101 ? 20.145 -3.022 6.715 1.00 80.00 101 LEU A CA 1
ATOM 870 C C . LEU A 1 101 ? 21.374 -3.713 6.108 1.00 80.00 101 LEU A C 1
ATOM 872 O O . LEU A 1 101 ? 21.531 -3.719 4.886 1.00 80.00 101 LEU A O 1
ATOM 876 N N . SER A 1 102 ? 22.180 -4.390 6.931 1.00 81.56 102 SER A N 1
ATOM 877 C CA . SER A 1 102 ? 23.336 -5.166 6.456 1.00 81.56 102 SER A CA 1
ATOM 878 C C . SER A 1 102 ? 22.921 -6.278 5.483 1.00 81.56 102 SER A C 1
ATOM 880 O O . SER A 1 102 ? 23.523 -6.460 4.421 1.00 81.56 102 SER A O 1
ATOM 882 N N . ARG A 1 103 ? 21.828 -6.992 5.787 1.00 83.94 103 ARG A N 1
ATOM 883 C CA . ARG A 1 103 ? 21.274 -8.012 4.889 1.00 83.94 103 ARG A CA 1
ATOM 884 C C . ARG A 1 103 ? 20.750 -7.405 3.590 1.00 83.94 103 ARG A C 1
ATOM 886 O O . ARG A 1 103 ? 20.885 -8.033 2.543 1.00 83.94 103 ARG A O 1
ATOM 893 N N . MET A 1 104 ? 20.158 -6.212 3.626 1.00 77.50 104 MET A N 1
ATOM 894 C CA . MET A 1 104 ? 19.696 -5.525 2.421 1.00 77.50 104 MET A CA 1
ATOM 895 C C . MET A 1 104 ? 20.853 -5.171 1.487 1.00 77.50 104 MET A C 1
ATOM 897 O O . MET A 1 104 ? 20.696 -5.340 0.281 1.00 77.50 104 MET A O 1
ATOM 901 N N . ASP A 1 105 ? 22.009 -4.754 2.007 1.00 75.88 105 ASP A N 1
ATOM 902 C CA . ASP A 1 105 ? 23.196 -4.487 1.182 1.00 75.88 105 ASP A CA 1
ATOM 903 C C . ASP A 1 105 ? 23.662 -5.743 0.438 1.00 75.88 105 ASP A C 1
ATOM 905 O O . ASP A 1 105 ? 23.975 -5.680 -0.751 1.00 75.88 105 ASP A O 1
ATOM 909 N N . LEU A 1 106 ? 23.634 -6.905 1.100 1.00 79.12 106 LEU A N 1
ATOM 910 C CA . LEU A 1 106 ? 23.909 -8.193 0.458 1.00 79.12 106 LEU A CA 1
ATOM 911 C C . LEU A 1 106 ? 22.822 -8.567 -0.556 1.00 79.12 106 LEU A C 1
ATOM 913 O O . LEU A 1 106 ? 23.136 -8.951 -1.679 1.00 79.12 106 LEU A O 1
ATOM 917 N N . LEU A 1 107 ? 21.541 -8.420 -0.203 1.00 76.75 107 LEU A N 1
ATOM 918 C CA . LEU A 1 107 ? 20.426 -8.730 -1.103 1.00 76.75 107 LEU A CA 1
ATOM 919 C C . LEU A 1 107 ? 20.452 -7.866 -2.362 1.00 76.75 107 LEU A C 1
ATOM 921 O O . LEU A 1 107 ? 20.196 -8.391 -3.438 1.00 76.75 107 LEU A O 1
ATOM 925 N N . ARG A 1 108 ? 20.814 -6.583 -2.263 1.00 72.75 108 ARG A N 1
ATOM 926 C CA . ARG A 1 108 ? 20.976 -5.707 -3.432 1.00 72.75 108 ARG A CA 1
ATOM 927 C C . ARG A 1 108 ? 22.116 -6.148 -4.349 1.00 72.75 108 ARG A C 1
ATOM 929 O O . ARG A 1 108 ? 22.077 -5.776 -5.513 1.00 72.75 108 ARG A O 1
ATOM 936 N N . LYS A 1 109 ? 23.085 -6.936 -3.858 1.00 72.75 109 LYS A N 1
ATOM 937 C CA . LYS A 1 109 ? 24.149 -7.551 -4.671 1.00 72.75 109 LYS A CA 1
ATOM 938 C C . LYS A 1 109 ? 23.720 -8.847 -5.349 1.00 72.75 109 LYS A C 1
ATOM 940 O O . LYS A 1 109 ? 24.277 -9.148 -6.392 1.00 72.75 109 LYS A O 1
ATOM 945 N N . VAL A 1 110 ? 22.734 -9.584 -4.838 1.00 75.19 110 VAL A N 1
ATOM 946 C CA . VAL A 1 110 ? 22.344 -10.896 -5.408 1.00 75.19 110 VAL A CA 1
ATOM 947 C C . VAL A 1 110 ? 20.956 -10.920 -6.054 1.00 75.19 110 VAL A C 1
ATOM 949 O O . VAL A 1 110 ? 20.679 -11.760 -6.906 1.00 75.19 110 VAL A O 1
ATOM 952 N N . LEU A 1 111 ? 20.064 -10.006 -5.670 1.00 77.19 111 LEU A N 1
ATOM 953 C CA . LEU A 1 111 ? 18.720 -9.860 -6.221 1.00 77.19 111 LEU A CA 1
ATOM 954 C C . LEU A 1 111 ? 18.646 -8.554 -7.018 1.00 77.19 111 LEU A C 1
ATOM 956 O O . LEU A 1 111 ? 18.489 -7.486 -6.423 1.00 77.19 111 LEU A O 1
ATOM 960 N N . PRO A 1 112 ? 18.700 -8.621 -8.358 1.00 75.62 112 PRO A N 1
ATOM 961 C CA . PRO A 1 112 ? 18.699 -7.429 -9.186 1.00 75.62 112 PRO A CA 1
ATOM 962 C C . PRO A 1 112 ? 17.311 -6.784 -9.200 1.00 75.62 112 PRO A C 1
ATOM 964 O O . PRO A 1 112 ? 16.464 -7.086 -10.041 1.00 75.62 112 PRO A O 1
ATOM 967 N N . GLY A 1 113 ? 17.053 -5.881 -8.258 1.00 81.19 113 GLY A N 1
ATOM 968 C CA . GLY A 1 113 ? 15.842 -5.077 -8.249 1.00 81.19 113 GLY A CA 1
ATOM 969 C C . GLY A 1 113 ? 15.901 -3.900 -7.287 1.00 81.19 113 GLY A C 1
ATOM 970 O O . GLY A 1 113 ? 16.426 -4.014 -6.183 1.00 81.19 113 GLY A O 1
ATOM 971 N N . ALA A 1 114 ? 15.345 -2.769 -7.713 1.00 79.88 114 ALA A N 1
ATOM 972 C CA . ALA A 1 114 ? 15.416 -1.516 -6.975 1.00 79.88 114 ALA A CA 1
ATOM 973 C C . ALA A 1 114 ? 14.228 -0.587 -7.296 1.00 79.88 114 ALA A C 1
ATOM 975 O O . ALA A 1 114 ? 13.627 -0.697 -8.374 1.00 79.88 114 ALA A O 1
ATOM 976 N N . PRO A 1 115 ? 13.886 0.342 -6.382 1.00 84.94 115 PRO A N 1
ATOM 977 C CA . PRO A 1 115 ? 13.057 1.495 -6.714 1.00 84.94 115 PRO A CA 1
ATOM 978 C C . PRO A 1 115 ? 13.771 2.356 -7.763 1.00 84.94 115 PRO A C 1
ATOM 980 O O . PRO A 1 115 ? 14.982 2.551 -7.687 1.00 84.94 115 PRO A O 1
ATOM 983 N N . HIS A 1 116 ? 13.038 2.884 -8.736 1.00 86.19 116 HIS A N 1
ATOM 984 C CA . HIS A 1 116 ? 13.604 3.713 -9.791 1.00 86.19 116 HIS A CA 1
ATOM 985 C C . HIS A 1 116 ? 12.562 4.672 -10.362 1.00 86.19 116 HIS A C 1
ATOM 987 O O . HIS A 1 116 ? 11.680 4.230 -11.084 1.00 86.19 116 HIS A O 1
ATOM 993 N N . GLY A 1 117 ? 12.684 5.972 -10.086 1.00 86.81 117 GLY A N 1
ATOM 994 C CA . GLY A 1 117 ? 11.817 6.997 -10.673 1.00 86.81 117 GLY A CA 1
ATOM 995 C C . GLY A 1 117 ? 10.329 6.845 -10.333 1.00 86.81 117 GLY A C 1
ATOM 996 O O . GLY A 1 117 ? 9.929 6.140 -9.397 1.00 86.81 117 GLY A O 1
ATOM 997 N N . TYR A 1 118 ? 9.499 7.536 -11.113 1.00 90.88 118 TYR A N 1
ATOM 998 C CA . TYR A 1 118 ? 8.050 7.569 -10.939 1.00 90.88 118 TYR A CA 1
ATOM 999 C C . TYR A 1 118 ? 7.323 7.413 -12.275 1.00 90.88 118 TYR A C 1
ATOM 1001 O O . TYR A 1 118 ? 7.797 7.812 -13.334 1.00 90.88 118 TYR A O 1
ATOM 1009 N N . THR A 1 119 ? 6.127 6.834 -12.221 1.00 93.62 119 THR A N 1
ATOM 1010 C CA . THR A 1 119 ? 5.193 6.837 -13.357 1.00 93.62 119 THR A CA 1
ATOM 1011 C C . THR A 1 119 ? 4.583 8.229 -13.555 1.00 93.62 119 THR A C 1
ATOM 1013 O O . THR A 1 119 ? 4.525 9.017 -12.612 1.00 93.62 119 THR A O 1
ATOM 1016 N N . LYS A 1 120 ? 3.985 8.478 -14.726 1.00 94.25 120 LYS A N 1
ATOM 1017 C CA . LYS A 1 120 ? 3.190 9.687 -15.032 1.00 94.25 120 LYS A CA 1
ATOM 1018 C C . LYS A 1 120 ? 2.039 9.941 -14.053 1.00 94.25 120 LYS A C 1
ATOM 1020 O O . LYS A 1 120 ? 1.550 11.051 -13.922 1.00 94.25 120 LYS A O 1
ATOM 1025 N N . ALA A 1 121 ? 1.591 8.895 -13.358 1.00 92.38 121 ALA A N 1
ATOM 1026 C CA . ALA A 1 121 ? 0.578 8.974 -12.308 1.00 92.38 121 ALA A CA 1
ATOM 1027 C C . ALA A 1 121 ? 1.185 9.182 -10.904 1.00 92.38 121 ALA A C 1
ATOM 1029 O O . ALA A 1 121 ? 0.535 8.866 -9.910 1.00 92.38 121 ALA A O 1
ATOM 1030 N N . HIS A 1 122 ? 2.448 9.614 -10.819 1.00 90.00 122 HIS A N 1
ATOM 1031 C CA . HIS A 1 122 ? 3.214 9.830 -9.586 1.00 90.00 122 HIS A CA 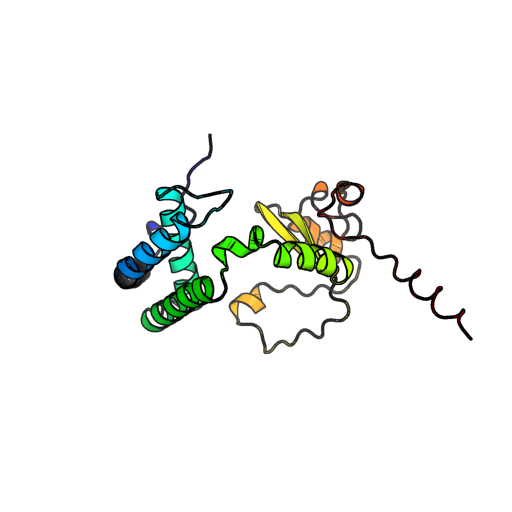1
ATOM 1032 C C . HIS A 1 122 ? 3.329 8.605 -8.667 1.00 90.00 122 HIS A C 1
ATOM 1034 O O . HIS A 1 122 ? 3.552 8.723 -7.464 1.00 90.00 122 HIS A O 1
ATOM 1040 N N . ARG A 1 123 ? 3.203 7.396 -9.223 1.00 90.00 123 ARG A N 1
ATOM 1041 C CA . ARG A 1 123 ? 3.446 6.155 -8.472 1.00 90.00 123 ARG A CA 1
ATOM 1042 C C . ARG A 1 123 ? 4.929 5.785 -8.514 1.00 90.00 123 ARG A C 1
ATOM 1044 O O . ARG A 1 123 ? 5.469 5.805 -9.624 1.00 90.00 123 ARG A O 1
ATOM 1051 N N . PRO A 1 124 ? 5.548 5.401 -7.380 1.00 91.31 124 PRO A N 1
ATOM 1052 C CA . PRO A 1 124 ? 6.913 4.887 -7.364 1.00 91.31 124 PRO A CA 1
ATOM 1053 C C . PRO A 1 124 ? 7.044 3.681 -8.290 1.00 91.31 124 PRO A C 1
ATOM 1055 O O . PRO A 1 124 ? 6.210 2.771 -8.259 1.00 91.31 124 PRO A O 1
ATOM 1058 N N . LEU A 1 125 ? 8.081 3.680 -9.118 1.00 90.19 125 LEU A N 1
ATOM 1059 C CA . LEU A 1 125 ? 8.390 2.566 -10.001 1.00 90.19 125 LEU A CA 1
ATOM 1060 C C . LEU A 1 125 ? 9.399 1.640 -9.303 1.00 90.19 125 LEU A C 1
ATOM 1062 O O . LEU A 1 125 ? 10.375 2.086 -8.711 1.00 90.19 125 LEU A O 1
ATOM 1066 N N . TYR A 1 126 ? 9.134 0.334 -9.332 1.00 89.12 126 TYR A N 1
ATOM 1067 C CA . TYR A 1 126 ? 10.032 -0.704 -8.825 1.00 89.12 126 TYR A CA 1
ATOM 1068 C C . TYR A 1 126 ? 10.338 -1.673 -9.960 1.00 89.12 126 TYR A C 1
ATOM 1070 O O . TYR A 1 126 ? 9.421 -2.242 -10.557 1.00 89.12 126 TYR A O 1
ATOM 1078 N N . ILE A 1 127 ? 11.620 -1.858 -10.257 1.00 87.19 127 ILE A N 1
ATOM 1079 C CA . ILE A 1 127 ? 12.077 -2.715 -11.348 1.00 87.19 127 ILE A CA 1
ATOM 1080 C C . ILE A 1 127 ? 12.815 -3.900 -10.740 1.00 87.19 127 ILE A C 1
ATOM 1082 O O . ILE A 1 127 ? 13.713 -3.722 -9.923 1.00 87.19 127 ILE A O 1
ATOM 1086 N N . LYS A 1 128 ? 12.446 -5.113 -11.156 1.00 85.94 128 LYS A N 1
ATOM 1087 C CA . LYS A 1 128 ? 13.075 -6.366 -10.731 1.00 85.94 128 LYS A CA 1
ATOM 1088 C C . LYS A 1 128 ? 13.418 -7.212 -11.949 1.00 85.94 128 LYS A C 1
ATOM 1090 O O . LYS A 1 128 ? 12.531 -7.586 -12.714 1.00 85.94 128 LYS A O 1
ATOM 1095 N N . LYS A 1 129 ? 14.691 -7.566 -12.092 1.00 80.88 129 LYS A N 1
ATOM 1096 C CA . LYS A 1 129 ? 15.183 -8.545 -13.061 1.00 80.88 129 LYS A CA 1
ATOM 1097 C C . LYS A 1 129 ? 15.077 -9.917 -12.406 1.00 80.88 129 LYS A C 1
ATOM 1099 O O . LYS A 1 129 ? 15.814 -10.266 -11.499 1.00 80.88 129 LYS A O 1
ATOM 1104 N N . SER A 1 130 ? 14.087 -10.693 -12.802 1.00 72.19 130 SER A N 1
ATOM 1105 C CA . SER A 1 130 ? 13.757 -11.945 -12.116 1.00 72.19 130 SER A CA 1
ATOM 1106 C C . SER A 1 130 ? 14.225 -13.210 -12.835 1.00 72.19 130 SER A C 1
ATOM 1108 O O . SER A 1 130 ? 13.851 -14.305 -12.425 1.00 72.19 130 SER A O 1
ATOM 1110 N N . GLY A 1 131 ? 14.970 -13.073 -13.936 1.00 70.00 131 GLY A N 1
ATOM 1111 C CA . GLY A 1 131 ? 15.263 -14.188 -14.837 1.00 70.00 131 GLY A CA 1
ATOM 1112 C C . GLY A 1 131 ? 13.986 -14.813 -15.420 1.00 70.00 131 GLY A C 1
ATOM 1113 O O . GLY A 1 131 ? 12.952 -14.148 -15.550 1.00 70.00 131 GLY A O 1
ATOM 1114 N N . LEU A 1 132 ? 14.043 -16.102 -15.768 1.00 56.47 132 LEU A N 1
ATOM 1115 C CA . LEU A 1 132 ? 12.879 -16.871 -16.217 1.00 56.47 132 LEU A CA 1
ATOM 1116 C C . LEU A 1 132 ? 11.892 -17.106 -15.058 1.00 56.47 132 LEU A C 1
ATOM 1118 O O . LEU A 1 132 ? 11.978 -18.098 -14.339 1.00 56.47 132 LEU A O 1
ATOM 1122 N N . ILE A 1 133 ? 10.889 -16.237 -14.914 1.00 58.16 133 ILE A N 1
ATOM 1123 C CA . ILE A 1 133 ? 9.715 -16.548 -14.089 1.00 58.16 133 ILE A CA 1
ATOM 1124 C C . ILE A 1 133 ? 8.732 -17.381 -14.919 1.00 58.16 133 ILE A C 1
ATOM 1126 O O . ILE A 1 133 ? 8.134 -16.889 -15.880 1.00 58.16 133 ILE A O 1
ATOM 1130 N N . ARG A 1 134 ? 8.450 -18.614 -14.483 1.00 56.84 134 ARG A N 1
ATOM 1131 C CA . ARG A 1 134 ? 7.190 -19.288 -14.836 1.00 56.84 134 ARG A CA 1
ATOM 1132 C C . ARG A 1 134 ? 6.076 -18.669 -14.000 1.00 56.84 134 ARG A C 1
ATOM 1134 O O . ARG A 1 134 ? 5.915 -19.001 -12.830 1.00 56.84 134 ARG A O 1
ATOM 1141 N N . VAL A 1 135 ? 5.332 -17.726 -14.580 1.00 60.50 135 VAL A N 1
ATOM 1142 C CA . VAL A 1 135 ? 4.237 -17.041 -13.877 1.00 60.50 135 VAL A CA 1
ATOM 1143 C C . VAL A 1 135 ? 3.162 -18.076 -13.542 1.00 60.50 135 VAL A C 1
ATOM 1145 O O . VAL A 1 135 ? 2.388 -18.486 -14.410 1.00 60.50 135 VAL A O 1
ATOM 1148 N N . MET A 1 136 ? 3.114 -18.524 -12.285 1.00 61.03 136 MET A N 1
ATOM 1149 C CA . MET A 1 136 ? 2.092 -19.459 -11.819 1.00 61.03 136 MET A CA 1
ATOM 1150 C C . MET A 1 136 ? 0.750 -18.737 -11.721 1.00 61.03 136 MET A C 1
ATOM 1152 O O . MET A 1 136 ? 0.417 -18.100 -10.723 1.00 61.03 136 MET A O 1
ATOM 1156 N N . LYS A 1 137 ? -0.044 -18.841 -12.792 1.00 59.00 137 LYS A N 1
ATOM 1157 C CA . LYS A 1 137 ? -1.334 -18.151 -12.939 1.00 59.00 137 LYS A CA 1
ATOM 1158 C C . LYS A 1 137 ? -2.322 -18.434 -11.799 1.00 59.00 137 LYS A C 1
ATOM 1160 O O . LYS A 1 137 ? -3.252 -17.656 -11.626 1.00 59.00 137 LYS A O 1
ATOM 1165 N N . HIS A 1 138 ? -2.170 -19.498 -11.014 1.00 67.56 138 HIS A N 1
ATOM 1166 C CA . HIS A 1 138 ? -3.112 -19.839 -9.940 1.00 67.56 138 HIS A CA 1
ATOM 1167 C C . HIS A 1 138 ? -2.844 -19.135 -8.602 1.00 67.56 138 HIS A C 1
ATOM 1169 O O . HIS A 1 138 ? -3.709 -19.174 -7.738 1.00 67.56 138 HIS A O 1
ATOM 1175 N N . TRP A 1 139 ? -1.709 -18.451 -8.437 1.00 74.00 139 TRP A N 1
ATOM 1176 C CA . TRP A 1 139 ? -1.339 -17.836 -7.153 1.00 74.00 139 TRP A CA 1
ATOM 1177 C C . TRP A 1 139 ? -1.882 -16.417 -6.946 1.00 74.00 139 TRP A C 1
ATOM 1179 O O . TRP A 1 139 ? -1.915 -15.927 -5.822 1.00 74.00 139 TRP A O 1
ATOM 1189 N N . PHE A 1 140 ? -2.326 -15.752 -8.013 1.00 81.12 140 PHE A N 1
ATOM 1190 C CA . PHE A 1 140 ? -2.786 -14.365 -7.941 1.00 81.12 140 PHE A CA 1
ATOM 1191 C C . PHE A 1 140 ? -4.303 -14.272 -7.757 1.00 81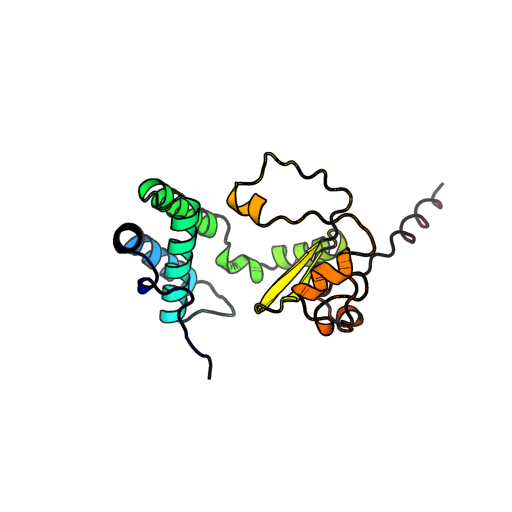.12 140 PHE A C 1
ATOM 1193 O O . PHE A 1 140 ? -5.068 -14.957 -8.450 1.00 81.12 140 PHE A O 1
ATOM 1200 N N . ASP A 1 141 ? -4.745 -13.370 -6.880 1.00 85.56 141 ASP A N 1
ATOM 1201 C CA . ASP A 1 141 ? -6.156 -13.006 -6.775 1.00 85.56 141 ASP A CA 1
ATOM 1202 C C . ASP A 1 141 ? -6.639 -12.296 -8.065 1.00 85.56 141 ASP A C 1
ATOM 1204 O O . ASP A 1 141 ? -5.823 -11.758 -8.827 1.00 85.56 141 ASP A O 1
ATOM 1208 N N . PRO A 1 142 ? -7.955 -12.274 -8.349 1.00 85.44 142 PRO A N 1
ATOM 1209 C CA . PRO A 1 142 ? -8.481 -11.702 -9.589 1.00 85.44 142 PRO A CA 1
ATOM 1210 C C . PRO A 1 142 ? -8.120 -10.226 -9.814 1.00 85.44 142 PRO A C 1
ATOM 1212 O O . PRO A 1 142 ? -7.903 -9.825 -10.957 1.00 85.44 142 PRO A O 1
ATOM 1215 N N . VAL A 1 143 ? -8.018 -9.423 -8.748 1.00 86.69 143 VAL A N 1
ATOM 1216 C CA . VAL A 1 143 ? -7.691 -7.993 -8.849 1.00 86.69 143 VAL A CA 1
ATOM 1217 C C . VAL A 1 143 ? -6.225 -7.808 -9.220 1.00 86.69 143 VAL A C 1
ATOM 1219 O O . VAL A 1 143 ? -5.909 -6.952 -10.045 1.00 86.69 143 VAL A O 1
ATOM 1222 N N . THR A 1 144 ? -5.329 -8.621 -8.658 1.00 86.12 144 THR A N 1
ATOM 1223 C CA . THR A 1 144 ? -3.914 -8.616 -9.049 1.00 86.12 144 THR A CA 1
ATOM 1224 C C . THR A 1 144 ? -3.742 -9.072 -10.495 1.00 86.12 144 THR A C 1
ATOM 1226 O O . THR A 1 144 ? -3.058 -8.398 -11.259 1.00 86.12 144 THR A O 1
ATOM 1229 N N . LYS A 1 145 ? -4.426 -10.143 -10.923 1.00 86.25 145 LYS A N 1
ATOM 1230 C CA . LYS A 1 145 ? -4.377 -10.618 -12.321 1.00 86.25 145 LYS A CA 1
ATOM 1231 C C . LYS A 1 145 ? -4.767 -9.543 -13.327 1.00 86.25 145 LYS A C 1
ATOM 1233 O O . LYS A 1 145 ? -4.090 -9.402 -14.337 1.00 86.25 145 LYS A O 1
ATOM 1238 N N . ALA A 1 146 ? -5.813 -8.773 -13.034 1.00 88.62 146 ALA A N 1
ATOM 1239 C CA . ALA A 1 146 ? -6.284 -7.702 -13.911 1.00 88.62 146 ALA A CA 1
ATOM 1240 C C . ALA A 1 146 ? -5.267 -6.558 -14.092 1.00 88.62 146 ALA A C 1
ATOM 1242 O O . ALA A 1 146 ? -5.379 -5.789 -15.041 1.00 88.62 146 ALA A O 1
ATOM 1243 N N . LYS A 1 147 ? -4.279 -6.439 -13.195 1.00 89.88 147 LYS A N 1
ATOM 1244 C CA . LYS A 1 147 ? -3.220 -5.418 -13.245 1.00 89.88 147 LYS A CA 1
ATOM 1245 C C . LYS A 1 147 ? -1.910 -5.934 -13.850 1.00 89.88 147 LYS A C 1
ATOM 1247 O O . LYS A 1 147 ? -0.997 -5.141 -14.060 1.00 89.88 147 LYS A O 1
ATOM 1252 N N . ILE A 1 148 ? -1.792 -7.240 -14.104 1.00 89.06 148 ILE A N 1
ATOM 1253 C CA . ILE A 1 148 ? -0.592 -7.838 -14.696 1.00 89.06 148 ILE A CA 1
ATOM 1254 C C . ILE A 1 148 ? -0.692 -7.745 -16.217 1.00 89.06 148 ILE A C 1
ATOM 1256 O O . ILE A 1 148 ? -1.562 -8.361 -16.831 1.00 89.06 148 ILE A O 1
ATOM 1260 N N . VAL A 1 149 ? 0.255 -7.037 -16.827 1.00 86.88 149 VAL A N 1
ATOM 1261 C CA . VAL A 1 149 ? 0.431 -6.994 -18.282 1.00 86.88 149 VAL A CA 1
ATOM 1262 C C . VAL A 1 149 ? 1.685 -7.784 -18.641 1.00 86.88 149 VAL A C 1
ATOM 1264 O O . VAL A 1 149 ? 2.782 -7.458 -18.193 1.00 86.88 149 VAL A O 1
ATOM 1267 N N . VAL A 1 150 ? 1.526 -8.847 -19.434 1.00 84.94 150 VAL A N 1
ATOM 1268 C CA . VAL A 1 150 ? 2.648 -9.676 -19.897 1.00 84.94 150 VAL A CA 1
ATOM 1269 C C . VAL A 1 150 ? 3.080 -9.199 -21.275 1.00 84.94 150 VAL A C 1
ATOM 1271 O O . VAL A 1 150 ? 2.338 -9.340 -22.246 1.00 84.94 150 VAL A O 1
ATOM 1274 N N . ILE A 1 151 ? 4.294 -8.663 -21.359 1.00 83.69 151 ILE A N 1
ATOM 1275 C CA . ILE A 1 151 ? 4.860 -8.121 -22.593 1.00 83.69 151 ILE A CA 1
ATOM 1276 C C . ILE A 1 151 ? 5.944 -9.079 -23.089 1.00 83.69 151 ILE A C 1
ATOM 1278 O O . ILE A 1 151 ? 6.874 -9.409 -22.353 1.00 83.69 151 ILE A O 1
ATOM 1282 N N . LYS A 1 152 ? 5.838 -9.539 -24.340 1.00 79.12 152 LYS A N 1
ATOM 1283 C CA . LYS A 1 152 ? 6.918 -10.300 -24.987 1.00 79.12 152 LYS A CA 1
ATOM 1284 C C . LYS A 1 152 ? 8.041 -9.337 -25.380 1.00 79.12 152 LYS A C 1
ATOM 1286 O O . LYS A 1 152 ? 7.757 -8.251 -25.874 1.00 79.12 152 LYS A O 1
ATOM 1291 N N . LYS A 1 153 ? 9.301 -9.735 -25.182 1.00 72.19 153 LYS A N 1
ATOM 1292 C CA . LYS A 1 153 ? 10.475 -8.935 -25.572 1.00 72.19 153 LYS A CA 1
ATOM 1293 C C . LYS A 1 153 ? 10.420 -8.626 -27.079 1.00 72.19 153 LYS A C 1
ATOM 1295 O O . LYS A 1 153 ? 10.306 -9.554 -27.875 1.00 72.19 153 LYS A O 1
ATOM 1300 N N . GLY A 1 154 ? 10.480 -7.346 -27.457 1.00 74.50 154 GLY A N 1
ATOM 1301 C CA . GLY A 1 154 ? 10.403 -6.888 -28.851 1.00 74.50 154 GLY A CA 1
ATOM 1302 C C . GLY A 1 154 ? 10.127 -5.384 -28.973 1.00 74.50 154 GLY A C 1
ATOM 1303 O O . GLY A 1 154 ? 10.141 -4.665 -27.975 1.00 74.50 154 GLY A O 1
ATOM 1304 N N . SER A 1 155 ? 9.846 -4.909 -30.192 1.00 63.31 155 SER A N 1
ATOM 1305 C CA . SER A 1 155 ? 9.712 -3.475 -30.522 1.00 63.31 155 SER A CA 1
ATOM 1306 C C . SER A 1 155 ? 8.576 -2.735 -29.801 1.00 63.31 155 SER A C 1
ATOM 1308 O O . SER A 1 155 ? 8.607 -1.514 -29.727 1.00 63.31 155 SER A O 1
ATOM 1310 N N . GLY A 1 156 ? 7.590 -3.447 -29.242 1.00 77.69 156 GLY A N 1
ATOM 1311 C CA . GLY A 1 156 ? 6.448 -2.839 -28.549 1.00 77.69 156 GLY A CA 1
ATOM 1312 C C . GLY A 1 156 ? 6.644 -2.585 -27.050 1.00 77.69 156 GLY A C 1
ATOM 1313 O O . GLY A 1 156 ? 5.818 -1.902 -26.445 1.00 77.69 156 GLY A O 1
ATOM 1314 N N . THR A 1 157 ? 7.699 -3.128 -26.427 1.00 84.19 157 THR A N 1
ATOM 1315 C CA . THR A 1 157 ? 7.883 -3.026 -24.968 1.00 84.19 157 THR A CA 1
ATOM 1316 C C . THR A 1 157 ? 8.150 -1.592 -24.526 1.00 84.19 157 THR A C 1
ATOM 1318 O O . THR A 1 157 ? 7.472 -1.101 -23.626 1.00 84.19 157 THR A O 1
ATOM 1321 N N . SER A 1 158 ? 9.100 -0.912 -25.171 1.00 87.12 158 SER A N 1
ATOM 1322 C CA . SER A 1 158 ? 9.452 0.472 -24.838 1.00 87.12 158 SER A CA 1
ATOM 1323 C C . SER A 1 158 ? 8.271 1.412 -25.062 1.00 87.12 158 SER A C 1
ATOM 1325 O O . SER A 1 158 ? 7.937 2.192 -24.176 1.00 87.12 158 SER A O 1
ATOM 1327 N N . THR A 1 159 ? 7.565 1.282 -26.190 1.00 90.69 159 THR A N 1
ATOM 1328 C CA . THR A 1 159 ? 6.380 2.095 -26.498 1.00 90.69 159 THR A CA 1
ATOM 1329 C C . THR A 1 159 ? 5.315 1.989 -25.410 1.00 90.69 159 THR A C 1
ATOM 1331 O O . THR A 1 159 ? 4.795 3.010 -24.970 1.00 90.69 159 THR A O 1
ATOM 1334 N N . LEU A 1 160 ? 5.006 0.776 -24.942 1.00 91.69 160 LEU A N 1
ATOM 1335 C CA . LEU A 1 160 ? 4.007 0.572 -23.893 1.00 91.69 160 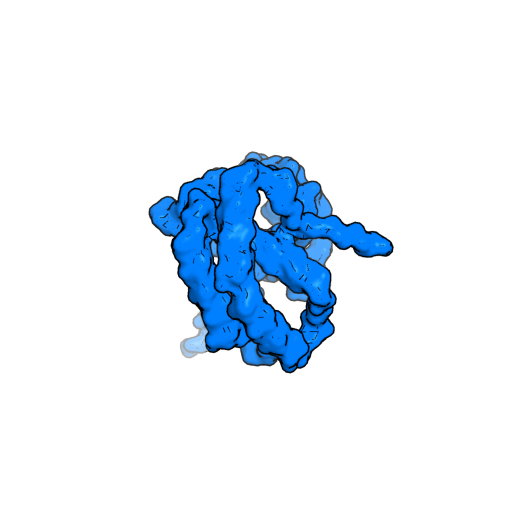LEU A CA 1
ATOM 1336 C C . LEU A 1 160 ? 4.463 1.135 -22.539 1.00 91.69 160 LEU A C 1
ATOM 1338 O O . LEU A 1 160 ? 3.672 1.759 -21.836 1.00 91.69 160 LEU A O 1
ATOM 1342 N N . LEU A 1 161 ? 5.733 0.956 -22.167 1.00 93.00 161 LEU A N 1
ATOM 1343 C CA . LEU A 1 161 ? 6.260 1.526 -20.923 1.00 93.00 161 LEU A CA 1
ATOM 1344 C C . LEU A 1 161 ? 6.217 3.061 -20.949 1.00 93.00 161 LEU A C 1
ATOM 1346 O O . LEU A 1 161 ? 5.754 3.675 -19.987 1.00 93.00 161 LEU A O 1
ATOM 1350 N N . LEU A 1 162 ? 6.590 3.675 -22.075 1.00 94.31 162 LEU A N 1
ATOM 1351 C CA . LEU A 1 162 ? 6.580 5.129 -22.270 1.00 94.31 162 LEU A CA 1
ATOM 1352 C C . LEU A 1 162 ? 5.166 5.741 -22.293 1.00 94.31 162 LEU A C 1
ATOM 1354 O O . LEU A 1 162 ? 5.001 6.939 -22.050 1.00 94.31 162 LEU A O 1
ATOM 1358 N N . GLN A 1 163 ? 4.111 4.950 -22.520 1.00 94.94 163 GLN A N 1
ATOM 1359 C CA . GLN A 1 163 ? 2.732 5.423 -22.323 1.00 94.94 163 GLN A CA 1
ATOM 1360 C C . GLN A 1 163 ? 2.444 5.748 -20.852 1.00 94.94 163 GLN A C 1
ATOM 1362 O O . GLN A 1 163 ? 1.632 6.627 -20.565 1.00 94.94 163 GLN A O 1
ATOM 1367 N N . HIS A 1 164 ? 3.129 5.085 -19.918 1.00 94.88 164 HIS A N 1
ATOM 1368 C CA . HIS A 1 164 ? 2.869 5.193 -18.483 1.00 94.88 164 HIS A CA 1
ATOM 1369 C C . HIS A 1 164 ? 3.995 5.858 -17.685 1.00 94.88 164 HIS A C 1
ATOM 1371 O O . HIS A 1 164 ? 3.757 6.287 -16.554 1.00 94.88 164 HIS A O 1
ATOM 1377 N N . ILE A 1 165 ? 5.202 5.928 -18.238 1.00 94.69 165 ILE A N 1
ATOM 1378 C CA . ILE A 1 165 ? 6.413 6.402 -17.564 1.00 94.69 165 ILE A CA 1
ATOM 1379 C C . ILE A 1 165 ? 7.065 7.448 -18.466 1.00 94.69 165 ILE A C 1
ATOM 1381 O O . ILE A 1 165 ? 7.161 7.241 -19.675 1.00 94.69 165 ILE A O 1
ATOM 1385 N N . ASP A 1 166 ? 7.465 8.584 -17.901 1.00 94.06 166 ASP A N 1
ATOM 1386 C CA . ASP A 1 166 ? 8.218 9.586 -18.653 1.00 94.06 166 ASP A CA 1
ATOM 1387 C C . ASP A 1 166 ? 9.615 9.060 -18.999 1.00 94.06 166 ASP A C 1
ATOM 1389 O O . ASP A 1 166 ? 10.206 8.277 -18.254 1.00 94.06 166 ASP A O 1
ATOM 1393 N N . SER A 1 167 ? 10.134 9.453 -20.164 1.00 93.56 167 SER A N 1
ATOM 1394 C CA . SER A 1 167 ? 11.390 8.905 -20.692 1.00 93.56 167 SER A CA 1
ATOM 1395 C C . SER A 1 167 ? 12.557 9.107 -19.723 1.00 93.56 167 SER A C 1
ATOM 1397 O O . SER A 1 167 ? 13.346 8.195 -19.502 1.00 93.56 167 SER A O 1
ATOM 1399 N N . ASP A 1 168 ? 12.651 10.270 -19.087 1.00 91.81 168 ASP A N 1
ATOM 1400 C CA . ASP A 1 168 ? 13.690 10.614 -18.112 1.00 91.81 168 ASP A CA 1
ATOM 1401 C C . ASP A 1 168 ? 13.574 9.848 -16.781 1.00 91.81 168 ASP A C 1
ATOM 1403 O O . ASP A 1 168 ? 14.542 9.800 -16.025 1.00 91.81 168 ASP A O 1
ATOM 1407 N N . GLN A 1 169 ? 12.427 9.216 -16.514 1.00 89.94 169 GLN A N 1
ATOM 1408 C CA . GLN A 1 169 ? 12.172 8.368 -15.345 1.00 89.94 169 GLN A CA 1
ATOM 1409 C C . GLN A 1 169 ? 12.357 6.870 -15.639 1.00 89.94 169 GLN A C 1
ATOM 1411 O O . GLN A 1 169 ? 12.211 6.042 -14.737 1.00 89.94 169 GLN A O 1
ATOM 1416 N N . LEU A 1 170 ? 12.654 6.504 -16.891 1.00 90.06 170 LEU A N 1
ATOM 1417 C CA . LEU A 1 170 ? 12.819 5.123 -17.338 1.00 90.06 170 LEU A CA 1
ATOM 1418 C C . LEU A 1 170 ? 14.276 4.861 -17.774 1.00 90.06 170 LEU A C 1
ATOM 1420 O O . LEU A 1 170 ? 14.835 5.646 -18.544 1.00 90.06 170 LEU A O 1
ATOM 1424 N N . PRO A 1 171 ? 14.919 3.761 -17.338 1.00 88.12 171 PRO A N 1
ATOM 1425 C CA . PRO A 1 171 ? 16.268 3.424 -17.784 1.00 88.12 171 PRO A CA 1
ATOM 1426 C C . PRO A 1 171 ? 16.358 3.192 -19.298 1.00 88.12 171 PRO A C 1
ATOM 1428 O O . PRO A 1 171 ? 15.421 2.680 -19.920 1.00 88.12 171 PRO A O 1
ATOM 1431 N N . HIS A 1 172 ? 17.531 3.479 -19.873 1.00 87.88 172 HIS A N 1
ATOM 1432 C CA . HIS A 1 172 ? 17.829 3.247 -21.296 1.00 87.88 172 HIS A CA 1
ATOM 1433 C C . HIS A 1 172 ? 17.554 1.801 -21.739 1.00 87.88 172 HIS A C 1
ATOM 1435 O O . HIS A 1 172 ? 17.009 1.586 -22.818 1.00 87.88 172 HIS A O 1
ATOM 1441 N N . GLU A 1 173 ? 17.827 0.801 -20.888 1.00 83.81 173 GLU A N 1
ATOM 1442 C CA . GLU A 1 173 ? 17.573 -0.621 -21.197 1.00 83.81 173 GLU A CA 1
ATOM 1443 C C . GLU A 1 173 ? 16.085 -0.956 -21.440 1.00 83.81 173 GLU A C 1
ATOM 1445 O O . GLU A 1 173 ? 15.772 -1.972 -22.060 1.00 83.81 173 GLU A O 1
ATOM 1450 N N . TYR A 1 174 ? 15.166 -0.092 -20.993 1.00 87.81 174 TYR A N 1
ATOM 1451 C CA . TYR A 1 174 ? 13.722 -0.211 -21.222 1.00 87.81 174 TYR A CA 1
ATOM 1452 C C . TYR A 1 174 ? 13.187 0.826 -22.227 1.00 87.81 174 TYR A C 1
ATOM 1454 O O . TYR A 1 174 ? 11.975 0.919 -22.425 1.00 87.81 174 TYR A O 1
ATOM 1462 N N . GLY A 1 175 ? 14.077 1.572 -22.893 1.00 89.31 175 GLY A N 1
ATOM 1463 C CA . GLY A 1 175 ? 13.749 2.557 -23.926 1.00 89.31 175 GLY A CA 1
ATOM 1464 C C . GLY A 1 175 ? 13.501 3.979 -23.420 1.00 89.31 175 GLY A C 1
ATOM 1465 O O . GLY A 1 175 ? 12.918 4.768 -24.157 1.00 89.31 175 GLY A O 1
ATOM 1466 N N . GLY A 1 176 ? 13.898 4.298 -22.185 1.00 91.06 176 GLY A N 1
ATOM 1467 C CA . GLY A 1 176 ? 13.901 5.672 -21.682 1.00 91.06 176 GLY A CA 1
ATOM 1468 C C . GLY A 1 176 ? 15.230 6.396 -21.908 1.00 91.06 176 GLY A C 1
ATOM 1469 O O . GLY A 1 176 ? 16.070 5.961 -22.689 1.00 91.06 176 GLY A O 1
ATOM 1470 N N . SER A 1 177 ? 15.417 7.502 -21.195 1.00 91.06 177 SER A N 1
ATOM 1471 C CA . SER A 1 177 ? 16.570 8.404 -21.266 1.00 91.06 177 SER A CA 1
ATOM 1472 C C . SER A 1 177 ? 17.135 8.758 -19.884 1.00 91.06 177 SER A C 1
ATOM 1474 O O . SER A 1 177 ? 17.853 9.748 -19.741 1.00 91.06 177 SER A O 1
ATOM 1476 N N . CYS A 1 178 ? 16.779 7.993 -18.847 1.00 86.00 178 CYS A N 1
ATOM 1477 C CA . CYS A 1 178 ? 17.239 8.233 -17.485 1.00 86.00 178 CYS A CA 1
ATOM 1478 C C . CYS A 1 178 ? 18.755 8.015 -17.348 1.00 86.00 178 CYS A C 1
ATOM 1480 O O . CYS A 1 178 ? 19.266 6.929 -17.628 1.00 86.00 178 CYS A O 1
ATOM 1482 N N . ASN A 1 179 ? 19.459 9.035 -16.846 1.00 71.94 179 ASN A N 1
ATOM 1483 C CA . ASN A 1 179 ? 20.915 9.026 -16.651 1.00 71.94 179 ASN A CA 1
ATOM 1484 C C . ASN A 1 179 ? 21.337 8.871 -15.175 1.00 71.94 179 ASN A C 1
ATOM 1486 O O . ASN A 1 179 ? 22.527 8.871 -14.876 1.00 71.94 179 ASN A O 1
ATOM 1490 N N . SER A 1 180 ? 20.389 8.755 -14.237 1.00 65.94 180 SER A N 1
ATOM 1491 C CA . SER A 1 180 ? 20.683 8.728 -12.792 1.00 65.94 180 SER A CA 1
ATOM 1492 C C . SER A 1 180 ? 21.200 7.374 -12.282 1.00 65.94 180 SER A C 1
ATOM 1494 O O . SER A 1 180 ? 21.719 7.291 -11.171 1.00 65.94 180 SER A O 1
ATOM 1496 N N . CYS A 1 181 ? 21.111 6.307 -13.082 1.00 59.56 181 CYS A N 1
ATOM 1497 C CA . CYS A 1 181 ? 21.521 4.966 -12.651 1.00 59.56 181 CYS A CA 1
ATOM 1498 C C . CYS A 1 181 ? 23.022 4.732 -12.585 1.00 59.56 181 CYS A C 1
ATOM 1500 O O . CYS A 1 181 ? 23.454 3.837 -11.869 1.00 59.56 181 CYS A O 1
ATOM 1502 N N . SER A 1 182 ? 23.816 5.528 -13.295 1.00 54.28 182 SER A N 1
ATOM 1503 C CA . SER A 1 182 ? 25.277 5.438 -13.268 1.00 54.28 182 SER A CA 1
ATOM 1504 C C . SER A 1 182 ? 25.882 6.020 -11.984 1.00 54.28 182 SER A C 1
ATOM 1506 O O . SER A 1 182 ? 27.042 5.752 -11.695 1.00 54.28 182 SER A O 1
ATOM 1508 N N . THR A 1 183 ? 25.126 6.824 -11.226 1.00 49.53 183 THR A N 1
ATOM 1509 C CA . THR A 1 183 ? 25.639 7.593 -10.077 1.00 49.53 183 THR A CA 1
ATOM 1510 C C . THR A 1 183 ? 24.829 7.425 -8.790 1.00 49.53 183 THR A C 1
ATOM 1512 O O . THR A 1 183 ? 25.326 7.768 -7.718 1.00 49.53 183 THR A O 1
ATOM 1515 N N . ALA A 1 184 ? 23.602 6.897 -8.852 1.00 55.34 184 ALA A N 1
ATOM 1516 C CA . ALA A 1 184 ? 22.768 6.708 -7.671 1.00 55.34 184 ALA A CA 1
ATOM 1517 C C . ALA A 1 184 ? 23.043 5.350 -6.989 1.00 55.34 184 ALA A C 1
ATOM 1519 O O . ALA A 1 184 ? 22.810 4.312 -7.612 1.00 55.34 184 ALA A O 1
ATOM 1520 N N . PRO A 1 185 ? 23.408 5.317 -5.689 1.00 54.84 185 PRO A N 1
ATOM 1521 C CA . PRO A 1 185 ? 23.645 4.069 -4.945 1.00 54.84 185 PRO A CA 1
ATOM 1522 C C . PRO A 1 185 ? 22.400 3.171 -4.825 1.00 54.84 185 PRO A C 1
ATOM 1524 O O . PRO A 1 185 ? 22.508 2.005 -4.459 1.00 54.84 185 PRO A O 1
ATOM 1527 N N . ASN A 1 186 ? 21.219 3.705 -5.157 1.00 55.47 186 ASN A N 1
ATOM 1528 C CA . ASN A 1 186 ? 19.930 3.025 -5.058 1.00 55.47 186 ASN A CA 1
ATOM 1529 C C . ASN A 1 186 ? 19.289 2.700 -6.422 1.00 55.47 186 ASN A C 1
ATOM 1531 O O . ASN A 1 186 ? 18.114 2.338 -6.440 1.00 55.47 186 ASN A O 1
ATOM 1535 N N . CYS A 1 187 ? 19.996 2.840 -7.555 1.00 63.69 187 CYS A N 1
ATOM 1536 C CA . CYS A 1 187 ? 19.473 2.332 -8.831 1.00 63.69 187 CYS A CA 1
ATOM 1537 C C . CYS A 1 187 ? 19.785 0.828 -9.015 1.00 63.69 187 CYS A C 1
ATOM 1539 O O . CYS A 1 187 ? 20.632 0.258 -8.330 1.00 63.69 187 CYS A O 1
ATOM 1541 N N . ILE A 1 188 ? 19.059 0.172 -9.929 1.00 64.62 188 ILE A N 1
ATOM 1542 C CA . ILE A 1 188 ? 19.272 -1.210 -10.369 1.00 64.62 188 ILE A CA 1
ATOM 1543 C C . ILE A 1 188 ? 20.751 -1.386 -10.749 1.00 64.62 188 ILE A C 1
ATOM 1545 O O . ILE A 1 188 ? 21.209 -0.714 -11.678 1.00 64.62 188 ILE A O 1
ATOM 1549 N N . PRO A 1 189 ? 21.489 -2.296 -10.096 1.00 58.06 189 PRO A N 1
ATOM 1550 C CA . PRO A 1 189 ? 22.872 -2.542 -10.462 1.00 58.06 189 PRO A CA 1
ATOM 1551 C C . PRO A 1 189 ? 22.955 -3.076 -11.899 1.00 58.06 189 PRO A C 1
ATOM 1553 O O . PRO A 1 189 ? 22.119 -3.877 -12.343 1.00 58.06 189 PRO A O 1
ATOM 1556 N N . VAL A 1 190 ? 23.971 -2.632 -12.638 1.00 57.22 190 VAL A N 1
ATOM 1557 C CA . VAL A 1 190 ? 24.334 -3.236 -13.922 1.00 57.22 190 VAL A CA 1
ATOM 1558 C C . VAL A 1 190 ? 25.133 -4.497 -13.609 1.00 57.22 190 VAL A C 1
ATOM 1560 O O . VAL A 1 190 ? 26.274 -4.412 -13.172 1.00 57.22 190 VAL A O 1
ATOM 1563 N N . TYR A 1 191 ? 24.514 -5.661 -13.791 1.00 53.56 191 TYR A N 1
ATOM 1564 C CA . TYR A 1 191 ? 25.189 -6.949 -13.647 1.00 53.56 191 TYR A CA 1
ATOM 1565 C C . TYR A 1 191 ? 25.826 -7.352 -14.970 1.00 53.56 191 TYR A C 1
ATOM 1567 O O . TYR A 1 191 ? 25.116 -7.546 -15.962 1.00 53.56 191 TYR A O 1
ATOM 1575 N N . ASP A 1 192 ? 27.150 -7.480 -14.966 1.00 54.03 192 ASP A N 1
ATOM 1576 C CA . ASP A 1 192 ? 27.922 -8.078 -16.049 1.00 54.03 192 ASP A CA 1
ATOM 1577 C C . ASP A 1 192 ? 28.065 -9.580 -15.781 1.00 54.03 192 ASP A C 1
ATOM 1579 O O . ASP A 1 192 ? 29.028 -10.042 -15.176 1.00 54.03 192 ASP A O 1
ATOM 1583 N N . TRP A 1 193 ? 27.062 -10.347 -16.212 1.00 53.84 193 TRP A N 1
ATOM 1584 C CA . TRP A 1 193 ? 27.009 -11.806 -16.046 1.00 53.84 193 TRP A CA 1
ATOM 1585 C C . TRP A 1 193 ? 28.149 -12.559 -16.761 1.00 53.84 193 TRP A C 1
ATOM 1587 O O . TRP A 1 193 ? 28.202 -13.781 -16.671 1.00 53.84 193 TRP A O 1
ATOM 1597 N N . GLY A 1 194 ? 29.013 -11.863 -17.511 1.00 47.12 194 GLY A N 1
ATOM 1598 C CA . GLY A 1 194 ? 30.131 -12.448 -18.254 1.00 47.12 194 GLY A CA 1
ATOM 1599 C C . GLY A 1 194 ? 31.475 -12.450 -17.524 1.00 47.12 194 GLY A C 1
ATOM 1600 O O . GLY A 1 194 ? 32.450 -12.909 -18.112 1.00 47.12 194 GLY A O 1
ATOM 1601 N N . LYS A 1 195 ? 31.560 -11.926 -16.292 1.00 45.12 195 LYS A N 1
ATOM 1602 C CA . LYS A 1 195 ? 32.824 -11.864 -15.531 1.00 45.12 195 LYS A CA 1
ATOM 1603 C C . LYS A 1 195 ? 32.950 -12.890 -14.409 1.00 45.12 195 LYS A C 1
ATOM 1605 O O . LYS A 1 195 ? 34.067 -13.278 -14.098 1.00 45.12 195 LYS A O 1
ATOM 1610 N N . ASP A 1 196 ? 31.839 -13.386 -13.874 1.00 48.62 196 ASP A N 1
ATOM 1611 C CA . ASP A 1 196 ? 31.859 -14.315 -12.733 1.00 48.62 196 ASP A CA 1
ATOM 1612 C C . ASP A 1 196 ? 32.196 -15.768 -13.129 1.00 48.62 196 ASP A C 1
ATOM 1614 O O . ASP A 1 196 ? 32.273 -16.634 -12.270 1.00 48.62 196 ASP A O 1
ATOM 1618 N N . THR A 1 197 ? 32.394 -16.066 -14.419 1.00 44.47 197 THR A N 1
ATOM 1619 C CA . THR A 1 197 ? 32.774 -17.411 -14.892 1.00 44.47 197 THR A CA 1
ATOM 1620 C C . THR A 1 197 ? 34.272 -17.569 -15.159 1.00 44.47 197 THR A C 1
ATOM 1622 O O . THR A 1 197 ? 34.672 -18.606 -15.672 1.00 44.47 197 THR A O 1
ATOM 1625 N N . ALA A 1 198 ? 35.094 -16.544 -14.901 1.00 43.62 198 ALA A N 1
ATOM 1626 C CA . ALA A 1 198 ? 36.516 -16.556 -15.263 1.00 43.62 198 ALA A CA 1
ATOM 1627 C C . ALA A 1 198 ? 37.467 -16.903 -14.103 1.00 43.62 198 ALA A C 1
ATOM 1629 O O . ALA A 1 198 ? 38.616 -17.247 -14.370 1.00 43.62 198 ALA A O 1
ATOM 1630 N N . ASP A 1 199 ? 37.000 -16.856 -12.852 1.00 43.72 199 ASP A N 1
ATOM 1631 C CA . ASP A 1 199 ? 37.869 -17.006 -11.674 1.00 43.72 199 ASP A CA 1
ATOM 1632 C C . ASP A 1 199 ? 37.776 -18.396 -11.002 1.00 43.72 199 ASP A C 1
ATOM 1634 O O . ASP A 1 199 ? 38.570 -18.689 -10.114 1.00 43.72 199 ASP A O 1
ATOM 1638 N N . ASP A 1 200 ? 36.884 -19.284 -11.465 1.00 44.41 200 ASP A N 1
ATOM 1639 C CA . ASP A 1 200 ? 36.707 -20.643 -10.912 1.00 44.41 200 ASP A CA 1
ATOM 1640 C C . ASP A 1 200 ? 37.477 -21.745 -11.687 1.00 44.41 200 ASP A C 1
ATOM 1642 O O . ASP A 1 200 ? 37.377 -22.922 -11.347 1.00 44.41 200 ASP A O 1
ATOM 1646 N N . GLU A 1 201 ? 38.262 -21.402 -12.719 1.00 42.72 201 GLU A N 1
ATOM 1647 C CA . GLU A 1 201 ? 39.048 -22.371 -13.522 1.00 42.72 201 GLU A CA 1
ATOM 1648 C C . GLU A 1 201 ? 40.569 -22.358 -13.235 1.00 42.72 201 GLU A C 1
ATOM 1650 O O . GLU A 1 201 ? 41.350 -22.898 -14.018 1.00 42.72 201 GLU A O 1
ATOM 1655 N N . GLN A 1 202 ? 41.032 -21.774 -12.122 1.00 41.72 202 GLN A N 1
ATOM 1656 C CA . GLN A 1 202 ? 42.459 -21.797 -11.742 1.00 41.72 202 GLN A CA 1
ATOM 1657 C C . GLN A 1 202 ? 42.712 -22.180 -10.276 1.00 41.72 202 GLN A C 1
ATOM 1659 O O . GLN A 1 202 ? 43.498 -21.531 -9.597 1.00 41.72 202 GLN A O 1
ATOM 1664 N N . GLU A 1 203 ? 42.102 -23.262 -9.795 1.00 41.12 203 GLU A N 1
ATOM 1665 C CA . GLU A 1 203 ? 42.647 -24.040 -8.670 1.00 41.12 203 GLU A CA 1
ATOM 1666 C C . GLU A 1 203 ? 42.468 -25.547 -8.946 1.00 41.12 203 GLU A C 1
ATOM 1668 O O . GLU A 1 203 ? 41.552 -26.188 -8.435 1.00 41.12 203 GLU A O 1
ATOM 1673 N N . GLU A 1 204 ? 43.360 -26.104 -9.774 1.00 35.59 204 GLU A N 1
ATOM 1674 C CA . GLU A 1 204 ? 43.760 -27.524 -9.760 1.00 35.59 204 GLU A CA 1
ATOM 1675 C C . GLU A 1 204 ? 45.289 -27.624 -9.678 1.00 35.59 204 GLU A C 1
ATOM 1677 O O . GLU A 1 204 ? 45.976 -26.899 -10.439 1.00 35.59 204 GLU A O 1
#

pLDDT: mean 82.6, std 16.06, range [34.25, 98.38]

Foldseek 3Di:
DDPPDQPDDLVVDDPVLSVLLVLLCVVCVVVLVVLVVVLVPDPDPDDDDPVNSVSVVSVVLVVLCVVVVNPNVVSNVVVVVVSVVCVVVVVSCLVVPPVNVVVVVVCLVVWQKFFFAAWPVRHTDIDGDDDDDPPPPPPDDPVVVVVDDDDDPDDCQLVVRCVTHPQCRDDVVRPGDPPCQVPDPGHGDDDPPPPVVPPPPPDD

Secondary structure (DSSP, 8-state):
------S--GGGS-HHHHHHHHHHHHHHHHHHHHHHHHHHHS--SS---HHHHHHHHHHHHHHHHHHTTT-HHHHHHHHHHHHHHHHHTTGGGTTT-HHHHHHHHHHHHHS-EEEEEEBTTSPEEEEE--SS----TTSS-HHHHHH-----SSTHHHHHHHHHB-GGGSBGGGT--B-GGGT-TTSPP---TTSTTSSSSS--

Radius of gyration: 21.8 Å; chains: 1; bounding box: 68×52×52 Å